Protein AF-A0A2T6IZ78-F1 (afdb_monomer_lite)

Radius of gyration: 32.8 Å; chains: 1; bounding box: 81×40×80 Å

Secondary structure (DSSP, 8-state):
------------HHHHHHHHHHHHHHHHHHHHHHHHHHHHHHHHHHHHHHHHHHHHHHHHHHT-----TTGGGT----S--HHHHHHHHHHHH-TT--S-EEHHHHHHHHHHS-----HHHHHHHHHHH--B-TTSEE-HHHHHHHHHHHHHHHHHHHHHHHHH------HHHHHHHSHHHHHTT-

InterPro domains:
  IPR002048 EF-hand domain [PS50222] (81-116)
  IPR011992 EF-hand domain pair [SSF47473] (69-145)
  IPR018247 EF-Hand 1, calcium-binding site [PS00018] (94-106)

pLDDT: mean 76.46, std 16.79, range [36.75, 96.25]

Sequence (186 aa):
FEISRMNVDGAPIAQLLHEQKIACILDEKSAEYEAQSNARREALTAAATEAARQKEREARQSGRAILTPRMLFEVPQEDLPLEQVLEKVFHAADEDKEGKLSHKDVADLLLASPLGLQRWDLLLLLAAAAHEDRQGYIRYQDFVQQAPGVIRTLRERRKVSASTNQCHVTDEAVQLCYRDELEDSW

Structure (mmCIF, N/CA/C/O backbone):
data_AF-A0A2T6IZ78-F1
#
_entry.id   AF-A0A2T6IZ78-F1
#
loop_
_atom_site.group_PDB
_atom_site.id
_atom_site.type_symbol
_atom_site.label_atom_id
_atom_site.label_alt_id
_atom_site.label_comp_id
_atom_site.label_asym_id
_atom_site.label_entity_id
_atom_site.label_seq_id
_atom_site.pdbx_PDB_ins_code
_atom_site.Cartn_x
_atom_site.Cartn_y
_atom_site.Cartn_z
_atom_site.occupancy
_atom_site.B_iso_or_equiv
_atom_site.auth_seq_id
_atom_site.auth_comp_id
_atom_site.auth_asym_id
_atom_site.auth_atom_id
_atom_site.pdbx_PDB_model_num
ATOM 1 N N . PHE A 1 1 ? 62.714 -18.234 -49.176 1.00 36.75 1 PHE A N 1
ATOM 2 C CA . PHE A 1 1 ? 61.464 -17.685 -48.623 1.00 36.75 1 PHE A CA 1
ATOM 3 C C . PHE A 1 1 ? 60.710 -17.009 -49.756 1.00 36.75 1 PHE A C 1
ATOM 5 O O . PHE A 1 1 ? 60.989 -15.861 -50.075 1.00 36.75 1 PHE A O 1
ATOM 12 N N . GLU A 1 2 ? 59.853 -17.764 -50.442 1.00 36.84 2 GLU A N 1
ATOM 13 C CA . GLU A 1 2 ? 58.984 -17.239 -51.498 1.00 36.84 2 GLU A CA 1
ATOM 14 C C . GLU A 1 2 ? 57.829 -16.478 -50.850 1.00 36.84 2 GLU A C 1
ATOM 16 O O . GLU A 1 2 ? 57.037 -17.040 -50.097 1.00 36.84 2 GLU A O 1
ATOM 21 N N . ILE A 1 3 ? 57.763 -15.174 -51.109 1.00 44.78 3 ILE A N 1
ATOM 22 C CA . ILE A 1 3 ? 56.625 -14.351 -50.715 1.00 44.78 3 ILE A CA 1
ATOM 23 C C . ILE A 1 3 ? 55.520 -14.640 -51.728 1.00 44.78 3 ILE A C 1
ATOM 25 O O . ILE A 1 3 ? 55.589 -14.198 -52.876 1.00 44.78 3 ILE A O 1
ATOM 29 N N . SER A 1 4 ? 54.527 -15.413 -51.293 1.00 44.25 4 SER A N 1
ATOM 30 C CA . SER A 1 4 ? 53.296 -15.683 -52.031 1.00 44.25 4 SER A CA 1
ATOM 31 C C . SER A 1 4 ? 52.586 -14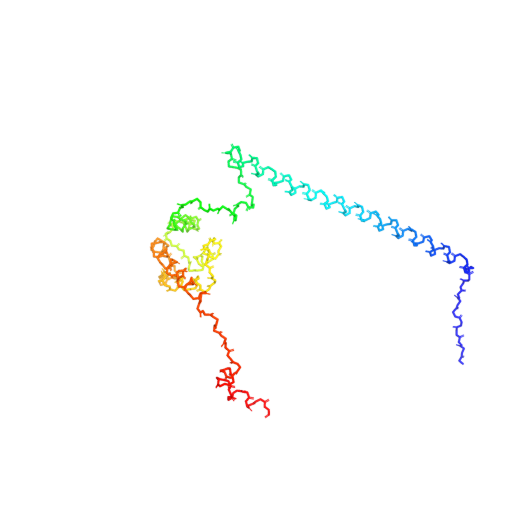.355 -52.306 1.00 44.25 4 SER A C 1
ATOM 33 O O . SER A 1 4 ? 51.972 -13.759 -51.420 1.00 44.25 4 SER A O 1
ATOM 35 N N . ARG A 1 5 ? 52.741 -13.836 -53.529 1.00 46.91 5 ARG A N 1
ATOM 36 C CA . ARG A 1 5 ? 51.962 -12.701 -54.023 1.00 46.91 5 ARG A CA 1
ATOM 37 C C . ARG A 1 5 ? 50.532 -13.192 -54.192 1.00 46.91 5 ARG A C 1
ATOM 39 O O . ARG A 1 5 ? 50.233 -13.904 -55.145 1.00 46.91 5 ARG A O 1
ATOM 46 N N . MET A 1 6 ? 49.679 -12.840 -53.233 1.00 43.41 6 MET A N 1
ATOM 47 C CA . MET A 1 6 ? 48.240 -13.044 -53.332 1.00 43.41 6 MET A CA 1
ATOM 48 C C . MET A 1 6 ? 47.748 -12.448 -54.653 1.00 43.41 6 MET A C 1
ATOM 50 O O . MET A 1 6 ? 47.979 -11.275 -54.946 1.00 43.41 6 MET A O 1
ATOM 54 N N . ASN A 1 7 ? 47.130 -13.307 -55.456 1.00 48.72 7 ASN A N 1
ATOM 55 C CA . ASN A 1 7 ? 46.488 -12.976 -56.712 1.00 48.72 7 ASN A CA 1
ATOM 56 C C . ASN A 1 7 ? 45.318 -12.026 -56.413 1.00 48.72 7 ASN A C 1
ATOM 58 O O . ASN A 1 7 ? 44.254 -12.464 -55.984 1.00 48.72 7 ASN A O 1
ATOM 62 N N . VAL A 1 8 ? 45.537 -10.718 -56.554 1.00 53.59 8 VAL A N 1
ATOM 63 C CA . VAL A 1 8 ? 44.444 -9.745 -56.610 1.00 53.59 8 VAL A CA 1
ATOM 64 C C . VAL A 1 8 ? 43.992 -9.744 -58.061 1.00 53.59 8 VAL A C 1
ATOM 66 O O . VAL A 1 8 ? 44.571 -9.041 -58.889 1.00 53.59 8 VAL A O 1
ATOM 69 N N . ASP A 1 9 ? 43.024 -10.604 -58.382 1.00 54.34 9 ASP A N 1
ATOM 70 C CA . ASP A 1 9 ? 42.365 -10.604 -59.686 1.00 54.34 9 ASP A CA 1
ATOM 71 C C . ASP A 1 9 ? 41.830 -9.189 -59.951 1.00 54.34 9 ASP A C 1
ATOM 73 O O . ASP A 1 9 ? 40.970 -8.664 -59.241 1.00 54.34 9 ASP A O 1
ATOM 77 N N . GLY A 1 10 ? 42.455 -8.522 -60.920 1.00 57.09 10 GLY A N 1
ATOM 78 C CA . GLY A 1 10 ? 42.308 -7.095 -61.156 1.00 57.09 10 GLY A CA 1
ATOM 79 C C . GLY A 1 10 ? 40.993 -6.757 -61.839 1.00 57.09 10 GLY A C 1
ATOM 80 O O . GLY A 1 10 ? 40.959 -6.576 -63.055 1.00 57.09 10 GLY A O 1
ATOM 81 N N . ALA A 1 11 ? 39.928 -6.571 -61.060 1.00 58.25 11 ALA A N 1
ATOM 82 C CA . ALA A 1 11 ? 38.897 -5.630 -61.471 1.00 58.25 11 ALA A CA 1
ATOM 83 C C . ALA A 1 11 ? 39.578 -4.248 -61.606 1.00 58.25 11 ALA A C 1
ATOM 85 O O . ALA A 1 11 ? 40.244 -3.810 -60.659 1.00 58.25 11 ALA A O 1
ATOM 86 N N . PRO A 1 12 ? 39.509 -3.559 -62.765 1.00 77.06 12 PRO A N 1
ATOM 87 C CA . PRO A 1 12 ? 40.086 -2.228 -62.916 1.00 77.06 12 PRO A CA 1
ATOM 88 C C . PRO A 1 12 ? 39.583 -1.340 -61.779 1.00 77.06 12 PRO A C 1
ATOM 90 O O . PRO A 1 12 ? 38.401 -1.364 -61.463 1.00 77.06 12 PRO A O 1
ATOM 93 N N . ILE A 1 13 ? 40.465 -0.546 -61.169 1.00 71.94 13 ILE A N 1
ATOM 94 C CA . ILE A 1 13 ? 40.162 0.303 -59.996 1.00 71.94 13 ILE A CA 1
ATOM 95 C C . ILE A 1 13 ? 38.858 1.108 -60.181 1.00 71.94 13 ILE A C 1
ATOM 97 O O . ILE A 1 13 ? 38.106 1.314 -59.233 1.00 71.94 13 ILE A O 1
ATOM 101 N N . ALA A 1 14 ? 38.547 1.496 -61.422 1.00 72.06 14 ALA A N 1
ATOM 102 C CA . ALA A 1 14 ? 37.293 2.140 -61.805 1.00 72.06 14 ALA A CA 1
ATOM 103 C C . ALA A 1 14 ? 36.026 1.293 -61.543 1.00 72.06 14 ALA A C 1
ATOM 105 O O . ALA A 1 14 ? 35.011 1.854 -61.144 1.00 72.06 14 ALA A O 1
ATOM 106 N N . GLN A 1 15 ? 36.068 -0.027 -61.743 1.00 77.12 15 GLN A N 1
ATOM 107 C CA . GLN A 1 15 ? 34.970 -0.950 -61.434 1.00 77.12 15 GLN A CA 1
ATOM 108 C C . GLN A 1 15 ? 34.769 -1.105 -59.925 1.00 77.12 15 GLN A C 1
ATOM 110 O O . GLN A 1 15 ? 33.643 -0.966 -59.466 1.00 77.12 15 GLN A O 1
ATOM 115 N N . LEU A 1 16 ? 35.842 -1.257 -59.140 1.00 77.62 16 LEU A N 1
ATOM 116 C CA . LEU A 1 16 ? 35.744 -1.312 -57.672 1.00 77.62 16 LEU A CA 1
ATOM 117 C C . LEU A 1 16 ? 35.186 -0.008 -57.081 1.00 77.62 16 LEU A C 1
ATOM 119 O O . LEU A 1 16 ? 34.327 -0.032 -56.202 1.00 77.62 16 LEU A O 1
ATOM 123 N N . LEU A 1 17 ? 35.628 1.144 -57.597 1.00 75.75 17 LEU A N 1
ATOM 124 C CA . LEU A 1 17 ? 35.068 2.452 -57.234 1.00 75.75 17 LEU A CA 1
ATOM 125 C C . LEU A 1 17 ? 33.589 2.570 -57.626 1.00 75.75 17 LEU A C 1
ATOM 127 O O . LEU A 1 17 ? 32.805 3.177 -56.899 1.00 75.75 17 LEU A O 1
ATOM 131 N N . HIS A 1 18 ? 33.199 2.007 -58.770 1.00 82.81 18 HIS A N 1
ATOM 132 C CA . HIS A 1 18 ? 31.813 2.008 -59.226 1.00 82.81 18 HIS A CA 1
ATOM 133 C C . HIS A 1 18 ? 30.920 1.129 -58.342 1.00 82.81 18 HIS A C 1
ATOM 135 O O . HIS A 1 18 ? 29.848 1.571 -57.936 1.00 82.81 18 HIS A O 1
ATOM 141 N N . GLU A 1 19 ? 31.383 -0.066 -57.982 1.00 84.19 19 GLU A N 1
ATOM 142 C CA . GLU A 1 19 ? 30.690 -0.983 -57.075 1.00 84.19 19 GLU A CA 1
ATOM 143 C C . GLU A 1 19 ? 30.542 -0.388 -55.673 1.00 84.19 19 GLU A C 1
ATOM 145 O O . GLU A 1 19 ? 29.437 -0.380 -55.133 1.00 84.19 19 GLU A O 1
ATOM 150 N N . GLN A 1 20 ? 31.603 0.207 -55.114 1.00 82.75 20 GLN A N 1
ATOM 151 C CA . GLN A 1 20 ? 31.518 0.914 -53.831 1.00 82.75 20 GLN A CA 1
ATOM 152 C C . GLN A 1 20 ? 30.547 2.095 -53.886 1.00 82.75 20 GLN A C 1
ATOM 154 O O . GLN A 1 20 ? 29.780 2.310 -52.950 1.00 82.75 20 GLN A O 1
ATOM 159 N N . LYS A 1 21 ? 30.534 2.847 -54.994 1.00 85.25 21 LYS A N 1
ATOM 160 C CA . LYS A 1 21 ? 29.591 3.954 -55.183 1.00 85.25 21 LYS A CA 1
ATOM 161 C C . LYS A 1 21 ? 28.143 3.463 -55.239 1.00 85.25 21 LYS A C 1
ATOM 163 O O . LYS A 1 21 ? 27.270 4.104 -54.664 1.00 85.25 21 LYS A O 1
ATOM 168 N N . ILE A 1 22 ? 27.882 2.338 -55.907 1.00 91.06 22 ILE A N 1
ATOM 169 C CA . ILE A 1 22 ? 26.548 1.725 -55.957 1.00 91.06 22 ILE A CA 1
ATOM 170 C C . ILE A 1 22 ? 26.131 1.233 -54.569 1.00 91.06 22 ILE A C 1
ATOM 172 O O . ILE A 1 22 ? 25.013 1.519 -54.149 1.00 91.06 22 ILE A O 1
ATOM 176 N N . ALA A 1 23 ? 27.024 0.547 -53.853 1.00 85.94 23 ALA A N 1
ATOM 177 C CA . ALA A 1 23 ? 26.763 0.075 -52.497 1.00 85.94 23 ALA A CA 1
ATOM 178 C C . ALA A 1 23 ? 26.419 1.236 -51.551 1.00 85.94 23 ALA A C 1
ATOM 180 O O . ALA A 1 23 ? 25.405 1.171 -50.867 1.00 85.94 23 ALA A O 1
ATOM 181 N N . CYS A 1 24 ? 27.181 2.334 -51.596 1.00 81.62 24 CYS A N 1
ATOM 182 C CA . CYS A 1 24 ? 26.917 3.522 -50.782 1.00 81.62 24 CYS A CA 1
ATOM 183 C C . CYS A 1 24 ? 25.530 4.126 -51.059 1.00 81.62 24 CYS A C 1
ATOM 185 O O . CYS A 1 24 ? 24.795 4.437 -50.130 1.00 81.62 24 CYS A O 1
ATOM 187 N N . ILE A 1 25 ? 25.133 4.232 -52.333 1.00 86.88 25 ILE A N 1
ATOM 188 C CA . ILE A 1 25 ? 23.812 4.761 -52.720 1.00 86.88 25 ILE A CA 1
ATOM 189 C C . ILE A 1 25 ? 22.676 3.841 -52.243 1.00 86.88 25 ILE A C 1
ATOM 191 O O . ILE A 1 25 ? 21.591 4.312 -51.903 1.00 86.88 25 ILE A O 1
ATOM 195 N N . LEU A 1 26 ? 22.887 2.523 -52.260 1.00 88.12 26 LEU A N 1
ATOM 196 C CA . LEU A 1 26 ? 21.893 1.556 -51.789 1.00 88.12 26 LEU A CA 1
ATOM 197 C C . LEU A 1 26 ? 21.755 1.587 -50.264 1.00 88.12 26 LEU A C 1
ATOM 199 O O . LEU A 1 26 ? 20.626 1.564 -49.775 1.00 88.12 26 LEU A O 1
ATOM 203 N N . ASP A 1 27 ? 22.868 1.709 -49.540 1.00 87.12 27 ASP A N 1
ATOM 204 C CA . ASP A 1 27 ? 22.880 1.881 -48.085 1.00 87.12 27 ASP A CA 1
ATOM 205 C C . ASP A 1 27 ? 22.158 3.169 -47.681 1.00 87.12 27 ASP A C 1
ATOM 207 O O . ASP A 1 27 ? 21.251 3.118 -46.852 1.00 87.12 27 ASP A O 1
ATOM 211 N N . GLU A 1 28 ? 22.463 4.297 -48.331 1.00 81.75 28 GLU A N 1
ATOM 212 C CA . GLU A 1 28 ? 21.770 5.575 -48.110 1.00 81.75 28 GLU A CA 1
ATOM 213 C C . GLU A 1 28 ? 20.257 5.437 -48.322 1.00 81.75 28 GLU A C 1
ATOM 215 O O . GLU A 1 28 ? 19.466 5.829 -47.464 1.00 81.75 28 GLU A O 1
ATOM 220 N N . LYS A 1 29 ? 19.835 4.793 -49.418 1.00 87.81 29 LYS A N 1
ATOM 221 C CA . LYS A 1 29 ? 18.409 4.552 -49.690 1.00 87.81 29 LYS A CA 1
ATOM 222 C C . LYS A 1 29 ? 17.749 3.619 -48.676 1.00 87.81 29 LYS A C 1
ATOM 224 O O . LYS A 1 29 ? 16.568 3.794 -48.376 1.00 87.81 29 LYS A O 1
ATOM 229 N N . SER A 1 30 ? 18.477 2.627 -48.166 1.00 85.00 30 SER A N 1
ATOM 230 C CA . SER A 1 30 ? 17.968 1.725 -47.129 1.00 85.00 30 SER A CA 1
ATOM 231 C C . SER A 1 30 ? 17.792 2.452 -45.793 1.00 85.00 30 SER A C 1
ATOM 233 O O . SER A 1 30 ? 16.726 2.356 -45.187 1.00 85.00 30 SER A O 1
ATOM 235 N N . ALA A 1 31 ? 18.761 3.286 -45.406 1.00 84.50 31 ALA A N 1
ATOM 236 C CA . ALA A 1 31 ? 18.704 4.108 -44.204 1.00 84.50 31 ALA A CA 1
ATOM 237 C C . ALA A 1 31 ? 17.567 5.141 -44.269 1.00 84.50 31 ALA A C 1
ATOM 239 O O . ALA A 1 31 ? 16.843 5.332 -43.291 1.00 84.50 31 ALA A O 1
ATOM 240 N N . GLU A 1 32 ? 17.353 5.774 -45.427 1.00 85.75 32 GLU A N 1
ATOM 241 C CA . GLU A 1 32 ? 16.223 6.684 -45.652 1.00 85.75 32 GLU A CA 1
ATOM 242 C C . GLU A 1 32 ? 14.872 5.970 -45.509 1.00 85.75 32 GLU A C 1
ATOM 244 O O . GLU A 1 32 ? 13.958 6.484 -44.855 1.00 85.75 32 GLU A O 1
ATOM 249 N N . TYR A 1 33 ? 14.742 4.769 -46.080 1.00 81.00 33 TYR A N 1
ATOM 250 C CA . TYR A 1 33 ? 13.528 3.962 -45.966 1.00 81.00 33 TYR A CA 1
ATOM 251 C C . TYR A 1 33 ? 13.252 3.545 -44.514 1.00 81.00 33 TYR A C 1
ATOM 253 O O . TYR A 1 33 ? 12.118 3.650 -44.035 1.00 81.00 33 TYR A O 1
ATOM 261 N N . GLU A 1 34 ? 14.283 3.122 -43.783 1.00 86.88 34 GLU A N 1
ATOM 262 C CA . GLU A 1 34 ? 14.183 2.773 -42.366 1.00 86.88 34 GLU A CA 1
ATOM 263 C C . GLU A 1 34 ? 13.820 3.983 -41.501 1.00 86.88 34 GLU A C 1
ATOM 265 O O . GLU A 1 34 ? 12.917 3.890 -40.667 1.00 86.88 34 GLU A O 1
ATOM 270 N N . ALA A 1 35 ? 14.444 5.140 -41.735 1.00 85.50 35 ALA A N 1
ATOM 271 C CA . ALA A 1 35 ? 14.123 6.382 -41.039 1.00 85.50 35 ALA A CA 1
ATOM 272 C C . ALA A 1 35 ? 12.668 6.805 -41.285 1.00 85.50 35 ALA A C 1
ATOM 274 O O . ALA A 1 35 ? 11.955 7.163 -40.346 1.00 85.50 35 ALA A O 1
ATOM 275 N N . GLN A 1 36 ? 12.189 6.703 -42.527 1.00 87.25 36 GLN A N 1
ATOM 276 C CA . GLN A 1 36 ? 10.807 7.030 -42.873 1.00 87.25 36 GLN A CA 1
ATOM 277 C C . GLN A 1 36 ? 9.804 6.047 -42.248 1.00 87.25 36 GLN A C 1
ATOM 279 O O . GLN A 1 36 ? 8.744 6.459 -41.766 1.00 87.25 36 GLN A O 1
ATOM 284 N N . SER A 1 37 ? 10.142 4.757 -42.206 1.00 81.31 37 SER A N 1
ATOM 285 C CA . SER A 1 37 ? 9.350 3.724 -41.529 1.00 81.31 37 SER A CA 1
ATOM 286 C C . SER A 1 37 ? 9.275 3.970 -40.018 1.00 81.31 37 SER A C 1
ATOM 288 O O . SER A 1 37 ? 8.185 3.960 -39.435 1.00 81.31 37 SER A O 1
ATOM 290 N N . ASN A 1 38 ? 10.411 4.281 -39.390 1.00 83.19 38 ASN A N 1
ATOM 291 C CA . ASN A 1 38 ? 10.498 4.588 -37.965 1.00 83.19 38 ASN A CA 1
ATOM 292 C C . ASN A 1 38 ? 9.716 5.856 -37.615 1.00 83.19 38 ASN A C 1
ATOM 294 O O . ASN A 1 38 ? 8.870 5.805 -36.724 1.00 83.19 38 ASN A O 1
ATOM 298 N N . ALA A 1 39 ? 9.881 6.939 -38.379 1.00 87.19 39 ALA A N 1
ATOM 299 C CA . ALA A 1 39 ? 9.125 8.176 -38.193 1.00 87.19 39 ALA A CA 1
ATOM 300 C C . ALA A 1 39 ? 7.609 7.953 -38.325 1.00 87.19 39 ALA A C 1
ATOM 302 O O . ALA A 1 39 ? 6.820 8.492 -37.549 1.00 87.19 39 ALA A O 1
ATOM 303 N N . ARG A 1 40 ? 7.172 7.106 -39.269 1.00 87.06 40 ARG A N 1
ATOM 304 C CA . ARG A 1 40 ? 5.755 6.744 -39.420 1.00 87.06 40 ARG A CA 1
ATOM 305 C C . ARG A 1 40 ? 5.241 5.943 -38.224 1.00 87.06 40 ARG A C 1
ATOM 307 O O . ARG A 1 40 ? 4.115 6.169 -37.780 1.00 87.06 40 ARG A O 1
ATOM 314 N N . ARG A 1 41 ? 6.045 5.018 -37.697 1.00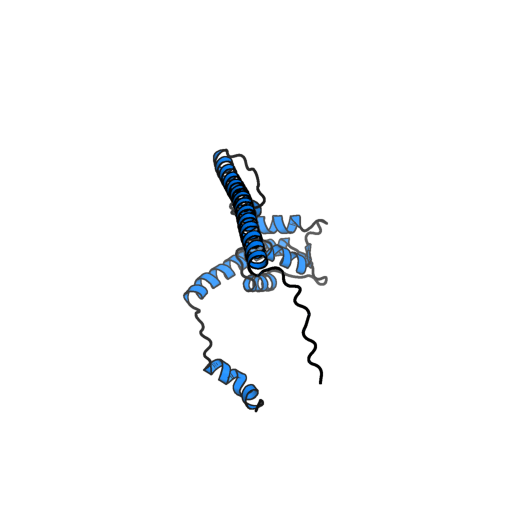 75.69 41 ARG A N 1
ATOM 315 C CA . ARG A 1 41 ? 5.701 4.220 -36.514 1.00 75.69 41 ARG A CA 1
ATOM 316 C C . ARG A 1 41 ? 5.619 5.097 -35.2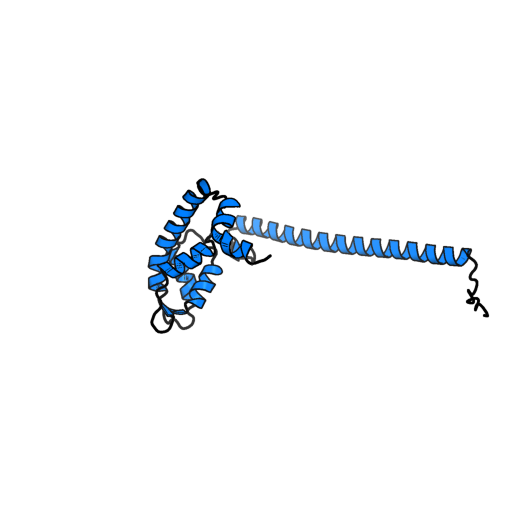64 1.00 75.69 41 ARG A C 1
ATOM 318 O O . ARG A 1 41 ? 4.660 4.976 -34.509 1.00 75.69 41 ARG A O 1
ATOM 325 N N . GLU A 1 42 ? 6.554 6.025 -35.100 1.00 82.88 42 GLU A N 1
ATOM 326 C CA . GLU A 1 42 ? 6.563 7.017 -34.023 1.00 82.88 42 GLU A CA 1
ATOM 327 C C . GLU A 1 42 ? 5.357 7.954 -34.105 1.00 82.88 42 GLU A C 1
ATOM 329 O O . GLU A 1 42 ? 4.648 8.117 -33.112 1.00 82.88 42 GLU A O 1
ATOM 334 N N . ALA A 1 43 ? 5.038 8.476 -35.291 1.00 83.56 43 ALA A N 1
ATOM 335 C CA . ALA A 1 43 ? 3.856 9.307 -35.505 1.00 83.56 43 ALA A CA 1
ATOM 336 C C . ALA A 1 43 ? 2.552 8.557 -35.183 1.00 83.56 43 ALA A C 1
ATOM 338 O O . ALA A 1 43 ? 1.659 9.121 -34.555 1.00 83.56 43 ALA A O 1
ATOM 339 N N . LEU A 1 44 ? 2.446 7.273 -35.546 1.00 77.81 44 LEU A N 1
ATOM 340 C CA . LEU A 1 44 ? 1.300 6.436 -35.175 1.00 77.81 44 LEU A CA 1
ATOM 341 C C . LEU A 1 44 ? 1.211 6.224 -33.661 1.00 77.81 44 LEU A C 1
ATOM 343 O O . LEU A 1 44 ? 0.116 6.293 -33.104 1.00 77.81 44 LEU A O 1
ATOM 347 N N . THR A 1 45 ? 2.338 6.003 -32.978 1.00 76.31 45 THR A N 1
ATOM 348 C CA . THR A 1 45 ? 2.340 5.887 -31.513 1.00 76.31 45 THR A CA 1
ATOM 349 C C . THR A 1 45 ? 1.987 7.211 -30.837 1.00 76.31 45 THR A C 1
ATOM 351 O O . THR A 1 45 ? 1.162 7.216 -29.927 1.00 76.31 45 THR A O 1
ATOM 354 N N . ALA A 1 46 ? 2.513 8.340 -31.319 1.00 79.38 46 ALA A N 1
ATOM 355 C CA . ALA A 1 46 ? 2.173 9.670 -30.826 1.00 79.38 46 ALA A CA 1
ATOM 356 C C . ALA A 1 46 ? 0.676 9.953 -31.016 1.00 79.38 46 ALA A C 1
ATOM 358 O O . ALA A 1 46 ? -0.015 10.235 -30.037 1.00 79.38 46 ALA A O 1
ATOM 359 N N . ALA A 1 47 ? 0.140 9.735 -32.220 1.00 81.88 47 ALA A N 1
ATOM 360 C CA . ALA A 1 47 ? -1.281 9.899 -32.515 1.00 81.88 47 ALA A CA 1
ATOM 361 C C . ALA A 1 47 ? -2.168 8.980 -31.659 1.00 81.88 47 ALA A C 1
ATOM 363 O O . ALA A 1 47 ? -3.212 9.409 -31.174 1.00 81.88 47 ALA A O 1
ATOM 364 N N . ALA A 1 48 ? -1.751 7.734 -31.407 1.00 71.31 48 ALA A N 1
ATOM 365 C CA . ALA A 1 48 ? -2.471 6.826 -30.516 1.00 71.31 48 ALA A CA 1
ATOM 366 C C . ALA A 1 48 ? -2.477 7.332 -29.062 1.00 71.31 48 ALA A C 1
ATOM 368 O O . ALA A 1 48 ? -3.512 7.279 -28.395 1.00 71.31 48 ALA A O 1
ATOM 369 N N . THR A 1 49 ? -1.350 7.865 -28.574 1.00 71.31 49 THR A N 1
ATOM 370 C CA . THR A 1 49 ? -1.269 8.443 -27.222 1.00 71.31 49 THR A CA 1
ATOM 371 C C . THR A 1 49 ? -2.078 9.733 -27.091 1.00 71.31 49 THR A C 1
ATOM 373 O O . THR A 1 49 ? -2.716 9.958 -26.064 1.00 71.31 49 THR A O 1
ATOM 376 N N . GLU A 1 50 ? -2.110 10.565 -28.129 1.00 72.75 50 GLU A N 1
ATOM 377 C CA . GLU A 1 50 ? -2.913 11.785 -28.170 1.00 72.75 50 GLU A CA 1
ATOM 378 C C . GLU A 1 50 ? -4.405 11.474 -28.268 1.00 72.75 50 GLU A C 1
ATOM 380 O O . GLU A 1 50 ? -5.187 12.036 -27.508 1.00 72.75 50 GLU A O 1
ATOM 385 N N . ALA A 1 51 ? -4.804 10.507 -29.097 1.00 75.06 51 ALA A N 1
ATOM 386 C CA . ALA A 1 51 ? -6.183 10.033 -29.167 1.00 75.06 51 ALA A CA 1
ATOM 387 C C . ALA A 1 51 ? -6.655 9.430 -27.832 1.00 75.06 51 ALA A C 1
ATOM 389 O O . ALA A 1 51 ? -7.806 9.624 -27.442 1.00 75.06 51 ALA A O 1
ATOM 390 N N . ALA A 1 52 ? -5.774 8.740 -27.099 1.00 68.12 52 ALA A N 1
ATOM 391 C CA . ALA A 1 52 ? -6.070 8.269 -25.747 1.00 68.12 52 ALA A CA 1
ATOM 392 C C . ALA A 1 52 ? -6.285 9.441 -24.770 1.00 68.12 52 ALA A C 1
ATOM 394 O O . ALA A 1 52 ? -7.285 9.454 -24.055 1.00 68.12 52 ALA A O 1
ATOM 395 N N . ARG A 1 53 ? -5.414 10.462 -24.796 1.00 69.69 53 ARG A N 1
ATOM 396 C CA . ARG A 1 53 ? -5.569 11.693 -23.991 1.00 69.69 53 ARG A CA 1
ATOM 397 C C . ARG A 1 53 ? -6.844 12.465 -24.343 1.00 69.69 53 ARG A C 1
ATOM 399 O O . ARG A 1 53 ? -7.487 13.026 -23.459 1.00 69.69 53 ARG A O 1
ATOM 406 N N . GLN A 1 54 ? -7.208 12.508 -25.622 1.00 75.94 54 GLN A N 1
ATOM 407 C CA . GLN A 1 54 ? -8.419 13.167 -26.108 1.00 75.94 54 GLN A CA 1
ATOM 408 C C . GLN A 1 54 ? -9.668 12.450 -25.584 1.00 75.94 54 GLN A C 1
ATOM 410 O O . GLN A 1 54 ? -10.500 13.077 -24.933 1.00 75.94 54 GLN A O 1
ATOM 415 N N . LYS A 1 55 ? -9.746 11.123 -25.759 1.00 69.56 55 LYS A N 1
ATOM 416 C CA . LYS A 1 55 ? -10.840 10.300 -25.221 1.00 69.56 55 LYS A CA 1
ATOM 417 C C . LYS A 1 55 ? -10.951 10.401 -23.701 1.00 69.56 55 LYS A C 1
ATOM 419 O O . LYS A 1 55 ? -12.055 10.395 -23.172 1.00 69.56 55 LYS A O 1
ATOM 424 N N . GLU A 1 56 ? -9.830 10.531 -22.993 1.00 56.78 56 GLU A N 1
ATOM 425 C CA . GLU A 1 56 ? -9.813 10.755 -21.543 1.00 56.78 56 GLU A CA 1
ATOM 426 C C . GLU A 1 56 ? -10.424 12.117 -21.163 1.00 56.78 56 GLU A C 1
ATOM 428 O O . GLU A 1 56 ? -11.226 12.203 -20.231 1.00 56.78 56 GLU A O 1
ATOM 433 N N . ARG A 1 57 ? -10.095 13.190 -21.896 1.00 65.38 57 ARG A N 1
ATOM 434 C CA . ARG A 1 57 ? -10.699 14.522 -21.700 1.00 65.38 57 ARG A CA 1
ATOM 435 C C . ARG A 1 57 ? -12.196 14.522 -22.013 1.00 65.38 57 ARG A C 1
ATOM 437 O O . ARG A 1 57 ? -12.968 15.113 -21.263 1.00 65.38 57 ARG A O 1
ATOM 444 N N . GLU A 1 58 ? -12.602 13.832 -23.072 1.00 68.44 58 GLU A N 1
ATOM 445 C CA . GLU A 1 58 ? -14.006 13.680 -23.465 1.00 68.44 58 GLU A CA 1
ATOM 446 C C . GLU A 1 58 ? -14.796 12.844 -22.443 1.00 68.44 58 GLU A C 1
ATOM 448 O O . GLU A 1 58 ? -15.903 13.222 -22.065 1.00 68.44 58 GLU A O 1
ATOM 453 N N . ALA A 1 59 ? -14.213 11.765 -21.906 1.00 59.09 59 ALA A N 1
ATOM 454 C CA . ALA A 1 59 ? -14.819 10.971 -20.836 1.00 59.09 59 ALA A CA 1
ATOM 455 C C . ALA A 1 59 ? -15.007 11.787 -19.543 1.00 59.09 59 ALA A C 1
ATOM 457 O O . ALA A 1 59 ? -16.068 11.702 -18.920 1.00 59.09 59 ALA A O 1
ATOM 458 N N . ARG A 1 60 ? -14.030 12.640 -19.181 1.00 56.69 60 ARG A N 1
ATOM 459 C CA . ARG A 1 60 ? -14.156 13.594 -18.059 1.00 56.69 60 ARG A CA 1
ATOM 460 C C . ARG A 1 60 ? -15.307 14.584 -18.265 1.00 56.69 60 ARG A C 1
ATOM 462 O O . ARG A 1 60 ? -16.020 14.879 -17.314 1.00 56.69 60 ARG A O 1
ATOM 469 N N . GLN A 1 61 ? -15.504 15.083 -19.487 1.00 62.59 61 GLN A N 1
ATOM 470 C CA . GLN A 1 61 ? -16.586 16.028 -19.805 1.00 62.59 61 GLN A CA 1
ATOM 471 C C . GLN A 1 61 ? -17.964 15.355 -19.912 1.00 62.59 61 GLN A C 1
ATOM 473 O O . GLN A 1 61 ? -18.975 15.982 -19.611 1.00 62.59 61 GLN A O 1
ATOM 478 N N . SER A 1 62 ? -18.019 14.080 -20.310 1.00 56.34 62 SER A N 1
ATOM 479 C CA . SER A 1 62 ? -19.269 13.336 -20.516 1.00 56.34 62 SER A CA 1
ATOM 480 C C . SER A 1 62 ? -19.853 12.710 -19.238 1.00 56.34 62 SER A C 1
ATOM 482 O O . SER A 1 62 ? -20.949 12.150 -19.304 1.00 56.34 62 SER A O 1
ATOM 484 N N . GLY A 1 63 ? -19.148 12.729 -18.100 1.00 55.28 63 GLY A N 1
ATOM 485 C CA . GLY A 1 63 ? -19.632 12.145 -16.837 1.00 55.28 63 GLY A CA 1
ATOM 486 C C . GLY A 1 63 ? -19.842 10.622 -16.867 1.00 55.28 63 GLY A C 1
ATOM 487 O O . GLY A 1 63 ? -20.460 10.061 -15.965 1.00 55.28 63 GLY A O 1
ATOM 488 N N . ARG A 1 64 ? -19.345 9.931 -17.901 1.00 52.88 64 ARG A N 1
ATOM 489 C CA . ARG A 1 64 ? -19.423 8.472 -18.043 1.0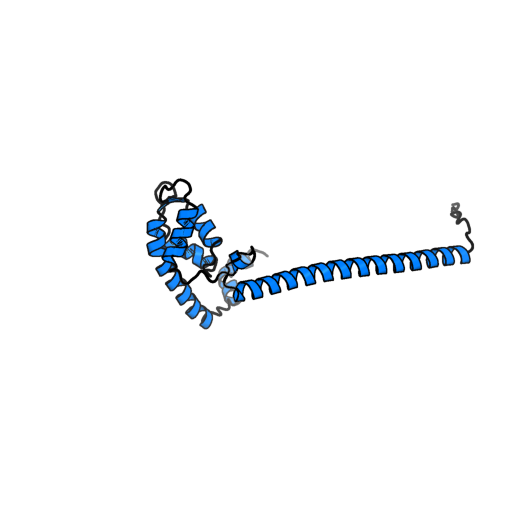0 52.88 64 ARG A CA 1
ATOM 490 C C . ARG A 1 64 ? -18.065 7.887 -17.671 1.00 52.88 64 ARG A C 1
ATOM 492 O O . ARG A 1 64 ? -17.101 8.035 -18.417 1.00 52.88 64 ARG A O 1
ATOM 499 N N . ALA A 1 65 ? -17.995 7.251 -16.505 1.00 46.41 65 ALA A N 1
ATOM 500 C CA . ALA A 1 65 ? -16.788 6.628 -15.974 1.00 46.41 65 ALA A CA 1
ATOM 501 C C . ALA A 1 65 ? -16.337 5.449 -16.858 1.00 46.41 65 ALA A C 1
ATOM 503 O O . ALA A 1 65 ? -16.757 4.311 -16.664 1.00 46.41 65 ALA A O 1
ATOM 504 N N . ILE A 1 66 ? -15.495 5.718 -17.857 1.00 48.34 66 ILE A N 1
ATOM 505 C CA . ILE A 1 66 ? -14.775 4.679 -18.598 1.00 48.34 66 ILE A CA 1
ATOM 506 C C . ILE A 1 66 ? -13.411 4.526 -17.923 1.00 48.34 66 ILE A C 1
ATOM 508 O O . ILE A 1 66 ? -12.524 5.360 -18.096 1.00 48.34 66 ILE A O 1
ATOM 512 N N . LEU A 1 67 ? -13.263 3.475 -17.116 1.00 46.22 67 LEU A N 1
ATOM 513 C CA . LEU A 1 67 ? -12.017 3.154 -16.421 1.00 46.22 67 LEU A CA 1
ATOM 514 C C . LEU A 1 67 ? -10.969 2.687 -17.440 1.00 46.22 67 LEU A C 1
ATOM 516 O O . LEU A 1 67 ? -11.121 1.636 -18.061 1.00 46.22 67 LEU A O 1
ATOM 520 N N . THR A 1 68 ? -9.901 3.465 -17.624 1.00 46.78 68 THR A N 1
ATOM 521 C CA . THR A 1 68 ? -8.728 3.044 -18.407 1.00 46.78 68 THR A CA 1
ATOM 522 C C . THR A 1 68 ? -7.631 2.491 -17.484 1.00 46.78 68 THR A C 1
ATOM 524 O O . THR A 1 68 ? -7.529 2.933 -16.338 1.00 46.78 68 THR A O 1
ATOM 527 N N . PRO A 1 69 ? -6.755 1.576 -17.952 1.00 44.81 69 PRO A N 1
ATOM 528 C CA . PRO A 1 69 ? -5.698 0.971 -17.124 1.00 44.81 69 PRO A CA 1
ATOM 529 C C . PRO A 1 69 ? -4.720 1.970 -16.488 1.00 44.81 69 PRO A C 1
ATOM 531 O O . PRO A 1 69 ? -4.122 1.682 -15.459 1.00 44.81 69 PRO A O 1
ATOM 534 N N . ARG A 1 70 ? -4.570 3.165 -17.073 1.00 40.62 70 ARG A N 1
ATOM 535 C CA . ARG A 1 70 ? -3.741 4.245 -16.521 1.00 40.62 70 ARG A CA 1
ATOM 536 C C . ARG A 1 70 ? -4.421 4.974 -15.357 1.00 40.62 70 ARG A C 1
ATOM 538 O O . ARG A 1 70 ? -3.738 5.427 -14.447 1.00 40.62 70 ARG A O 1
ATOM 545 N N . MET A 1 71 ? -5.755 5.039 -15.351 1.00 39.44 71 MET A N 1
ATOM 546 C CA . MET A 1 71 ? -6.518 5.634 -14.253 1.00 39.44 71 MET A CA 1
ATOM 547 C C . MET A 1 71 ? -6.521 4.758 -13.002 1.00 39.44 71 MET A C 1
ATOM 549 O O . MET A 1 71 ? -6.685 5.305 -11.928 1.00 39.44 71 MET A O 1
ATOM 553 N N . LEU A 1 72 ? -6.250 3.450 -13.092 1.00 48.66 72 LEU A N 1
ATOM 554 C CA . LEU A 1 72 ? -6.124 2.567 -11.918 1.00 48.66 72 LEU A CA 1
ATOM 555 C C . LEU A 1 72 ? -5.042 3.017 -10.914 1.00 48.66 72 LEU A C 1
ATOM 557 O O . LEU A 1 72 ? -5.143 2.678 -9.740 1.00 48.66 72 LEU A O 1
ATOM 561 N N . PHE A 1 73 ? -4.056 3.809 -11.352 1.00 44.47 73 PHE A N 1
ATOM 562 C CA . PHE A 1 73 ? -2.949 4.297 -10.515 1.00 44.47 73 PHE A CA 1
ATOM 563 C C . PHE A 1 73 ? -3.022 5.795 -10.174 1.00 44.47 73 PHE A C 1
ATOM 565 O O . PHE A 1 73 ? -2.291 6.257 -9.304 1.00 44.47 73 PHE A O 1
ATOM 572 N N . GLU A 1 74 ? -3.910 6.548 -10.828 1.00 39.53 74 GLU A N 1
ATOM 573 C CA . GLU A 1 74 ? -4.120 7.987 -10.606 1.00 39.53 74 GLU A CA 1
ATOM 574 C C . GLU A 1 74 ? -5.579 8.315 -10.260 1.00 39.53 74 GLU A C 1
ATOM 576 O O . GLU A 1 74 ? -5.978 9.473 -10.352 1.00 39.53 74 GLU A O 1
ATOM 581 N N . VAL A 1 75 ? -6.402 7.336 -9.858 1.00 38.09 75 VAL A N 1
ATOM 582 C CA . VAL A 1 75 ? -7.631 7.663 -9.127 1.00 38.09 75 VAL A CA 1
ATOM 583 C C . VAL A 1 75 ? -7.156 8.343 -7.839 1.00 38.09 75 VAL A C 1
ATOM 585 O O . VAL A 1 75 ? -6.518 7.671 -7.022 1.00 38.09 75 VAL A O 1
ATOM 588 N N . PRO A 1 76 ? -7.428 9.647 -7.611 1.00 42.28 76 PRO A N 1
ATOM 589 C CA . PRO A 1 76 ? -7.497 10.118 -6.238 1.00 42.28 76 PRO A CA 1
ATOM 590 C C . PRO A 1 76 ? -8.583 9.235 -5.655 1.00 42.28 76 PRO A C 1
ATOM 592 O O . PRO A 1 76 ? -9.716 9.350 -6.123 1.00 42.28 76 PRO A O 1
ATOM 595 N N . GLN A 1 77 ? -8.230 8.264 -4.801 1.00 44.41 77 GLN A N 1
ATOM 596 C CA . GLN A 1 77 ? -9.235 7.439 -4.139 1.00 44.41 77 GLN A CA 1
ATOM 597 C C . GLN A 1 77 ? -10.298 8.420 -3.668 1.00 44.41 77 GLN A C 1
ATOM 599 O O . GLN A 1 77 ? -9.964 9.308 -2.883 1.00 44.41 77 GLN A O 1
ATOM 604 N N . GLU A 1 78 ? -11.496 8.354 -4.273 1.00 44.56 78 GLU A N 1
ATOM 605 C CA . GLU A 1 78 ? -12.648 9.173 -3.883 1.00 44.56 78 GLU A CA 1
ATOM 606 C C . GLU A 1 78 ? -12.627 9.240 -2.366 1.00 44.56 78 GLU A C 1
ATOM 608 O O . GLU A 1 78 ? -12.416 8.159 -1.826 1.00 44.56 78 GLU A O 1
ATOM 613 N N . ASP A 1 79 ? -12.756 10.430 -1.749 1.00 59.19 79 ASP A N 1
ATOM 614 C CA . ASP A 1 79 ? -12.521 10.797 -0.329 1.00 59.19 79 ASP A CA 1
ATOM 615 C C . ASP A 1 79 ? -13.056 9.791 0.718 1.00 59.19 79 ASP A C 1
ATOM 617 O O . ASP A 1 79 ? -13.877 10.085 1.586 1.00 59.19 79 ASP A O 1
ATOM 621 N N . LEU A 1 80 ? -12.597 8.557 0.626 1.00 64.81 80 LEU A N 1
ATOM 622 C CA . LEU A 1 80 ? -12.970 7.420 1.415 1.00 64.81 80 LEU A CA 1
ATOM 623 C C . LEU A 1 80 ? -12.006 7.480 2.584 1.00 64.81 80 LEU A C 1
ATOM 625 O O . LEU A 1 80 ? -10.789 7.605 2.380 1.00 64.81 80 LEU A O 1
ATOM 629 N N . PRO A 1 81 ? -12.529 7.409 3.814 1.00 82.62 81 PRO A N 1
ATOM 630 C CA . PRO A 1 81 ? -11.674 7.302 4.971 1.00 82.62 81 PRO A CA 1
ATOM 631 C C . PRO A 1 81 ? -10.681 6.159 4.748 1.00 82.62 81 PRO A C 1
ATOM 633 O O . PRO A 1 81 ? -11.028 5.113 4.193 1.00 82.62 81 PRO A O 1
ATOM 636 N N . LEU A 1 82 ? -9.437 6.374 5.165 1.00 85.19 82 LEU A N 1
ATOM 637 C CA . LEU A 1 82 ? -8.344 5.414 5.017 1.00 85.19 82 LEU A CA 1
ATOM 638 C C . LEU A 1 82 ? -8.720 4.035 5.586 1.00 85.19 82 LEU A C 1
ATOM 640 O O . LEU A 1 82 ? -8.334 3.008 5.041 1.00 85.19 82 LEU A O 1
ATOM 644 N N . GLU A 1 83 ? -9.535 4.034 6.635 1.00 89.62 83 GLU A N 1
ATOM 645 C CA . GLU A 1 83 ? -10.202 2.884 7.232 1.00 89.62 83 GLU A CA 1
ATOM 646 C C . GLU A 1 83 ? -10.950 2.051 6.171 1.00 89.62 83 GLU A C 1
ATOM 648 O O . GLU A 1 83 ? -10.696 0.861 6.017 1.00 89.62 83 GLU A O 1
ATOM 653 N N . GLN A 1 84 ? -11.826 2.686 5.385 1.00 88.38 84 GLN A N 1
ATOM 654 C CA . GLN A 1 84 ? -12.653 2.017 4.374 1.00 88.38 84 GLN A CA 1
ATOM 655 C C . GLN A 1 84 ? -11.831 1.537 3.180 1.00 88.38 84 GLN A C 1
ATOM 657 O O . GLN A 1 84 ? -12.165 0.529 2.559 1.00 88.38 84 GLN A O 1
ATOM 662 N N . VAL A 1 85 ? -10.761 2.257 2.839 1.00 87.81 85 VAL A N 1
ATOM 663 C CA . VAL A 1 85 ? -9.816 1.817 1.809 1.00 87.81 85 VAL A CA 1
ATOM 664 C C . VAL A 1 85 ? -9.140 0.522 2.242 1.00 87.81 85 VAL A C 1
ATOM 666 O O . VAL A 1 85 ? -9.176 -0.460 1.504 1.00 87.81 85 VAL A O 1
ATOM 669 N N . LEU A 1 86 ? -8.547 0.517 3.438 1.00 91.12 86 LEU A N 1
ATOM 670 C CA . LEU A 1 86 ? -7.848 -0.646 3.973 1.00 91.12 86 LEU A CA 1
ATOM 671 C C . LEU A 1 86 ? -8.804 -1.831 4.136 1.00 91.12 86 LEU A C 1
ATOM 673 O O . LEU A 1 86 ? -8.474 -2.938 3.724 1.00 91.12 86 LEU A O 1
ATOM 677 N N . GLU A 1 87 ? -10.011 -1.593 4.651 1.00 92.31 87 GLU A N 1
ATOM 678 C CA . GLU A 1 87 ? -11.041 -2.623 4.791 1.00 92.31 87 GLU A CA 1
ATOM 679 C C . GLU A 1 87 ? -11.386 -3.276 3.451 1.00 92.31 87 GLU A C 1
ATOM 681 O O . GLU A 1 87 ? -11.372 -4.500 3.347 1.00 92.31 87 GLU A O 1
ATOM 686 N N . LYS A 1 88 ? -11.634 -2.479 2.403 1.00 90.31 88 LYS A N 1
ATOM 687 C CA . LYS A 1 88 ? -11.944 -2.997 1.063 1.00 90.31 88 LYS A CA 1
ATOM 688 C C . LYS A 1 88 ? -10.784 -3.788 0.466 1.00 90.31 88 LYS A C 1
ATOM 690 O O . LYS A 1 88 ? -11.024 -4.823 -0.146 1.00 90.31 88 LYS A O 1
ATOM 695 N N . VAL A 1 89 ? -9.548 -3.312 0.633 1.00 92.19 89 VAL A N 1
ATOM 696 C CA . VAL A 1 89 ? -8.349 -3.987 0.113 1.00 92.19 89 VAL A CA 1
ATOM 697 C C . VAL A 1 89 ? -8.152 -5.339 0.796 1.00 92.19 89 VAL A C 1
ATOM 699 O O . VAL A 1 89 ? -7.990 -6.345 0.110 1.00 92.19 89 VAL A O 1
ATOM 702 N N . PHE A 1 90 ? -8.218 -5.388 2.127 1.00 94.88 90 PHE A N 1
ATOM 703 C CA . PHE A 1 90 ? -8.025 -6.638 2.862 1.00 94.88 90 PHE A CA 1
ATOM 704 C C . PHE A 1 90 ? -9.189 -7.607 2.677 1.00 94.88 90 PHE A C 1
ATOM 706 O O . PHE A 1 90 ? -8.958 -8.789 2.454 1.00 94.88 90 PHE A O 1
ATOM 713 N N . HIS A 1 91 ? -10.429 -7.115 2.669 1.00 93.75 91 HIS A N 1
ATOM 714 C CA . HIS A 1 91 ? -11.593 -7.950 2.376 1.00 93.75 91 HIS A CA 1
ATOM 715 C C . HIS A 1 91 ? -11.538 -8.526 0.952 1.00 93.75 91 HIS A C 1
ATOM 717 O O . HIS A 1 91 ? -12.026 -9.626 0.717 1.00 93.75 91 HIS A O 1
ATOM 723 N N . ALA A 1 92 ? -10.988 -7.801 -0.025 1.00 92.44 92 ALA A N 1
ATOM 724 C CA . ALA A 1 92 ? -10.829 -8.328 -1.380 1.00 92.44 92 ALA A CA 1
ATOM 725 C C . ALA A 1 92 ? -9.744 -9.414 -1.470 1.00 92.44 92 ALA A C 1
ATOM 727 O O . ALA A 1 92 ? -9.839 -10.276 -2.338 1.00 92.44 92 ALA A O 1
ATOM 728 N N . ALA A 1 93 ? -8.733 -9.366 -0.599 1.00 93.12 93 ALA A N 1
ATOM 729 C CA . ALA A 1 93 ? -7.665 -10.360 -0.538 1.00 93.12 93 ALA A CA 1
ATOM 730 C C . ALA A 1 93 ? -8.032 -11.608 0.285 1.00 93.12 93 ALA A C 1
ATOM 732 O O . ALA A 1 93 ? -7.455 -12.669 0.075 1.00 93.12 93 ALA A O 1
ATOM 733 N N . ASP A 1 94 ? -8.982 -11.490 1.214 1.00 95.00 94 ASP A N 1
ATOM 734 C CA . ASP A 1 94 ? -9.501 -12.601 2.015 1.00 95.00 94 ASP A CA 1
ATOM 735 C C . ASP A 1 94 ? -10.552 -13.406 1.228 1.00 95.00 94 ASP A C 1
ATOM 737 O O . ASP A 1 94 ? -11.761 -13.282 1.443 1.00 95.00 94 ASP A O 1
ATOM 741 N N . GLU A 1 95 ? -10.086 -14.208 0.266 1.00 92.25 95 GLU A N 1
ATOM 742 C CA . GLU A 1 95 ? -10.941 -15.037 -0.601 1.00 92.25 95 GLU A CA 1
ATOM 743 C C . GLU A 1 95 ? -11.799 -16.029 0.202 1.00 92.25 95 GLU A C 1
ATOM 745 O O . GLU A 1 95 ? -12.985 -16.218 -0.093 1.00 92.25 95 GLU A O 1
ATOM 750 N N . ASP A 1 96 ? -11.212 -16.600 1.255 1.00 91.75 96 ASP A N 1
ATOM 751 C CA . ASP A 1 96 ? -11.831 -17.604 2.123 1.00 91.75 96 ASP A CA 1
ATOM 752 C C . ASP A 1 96 ? -12.745 -16.992 3.202 1.00 91.75 96 ASP A C 1
ATOM 754 O O . ASP A 1 96 ? -13.509 -17.710 3.856 1.00 91.75 96 ASP A O 1
ATOM 758 N N . LYS A 1 97 ? -12.740 -15.658 3.349 1.00 92.06 97 LYS A N 1
ATOM 759 C CA . LYS A 1 97 ? -13.532 -14.892 4.329 1.00 92.06 97 LYS A CA 1
ATOM 760 C C . LYS A 1 97 ? -13.260 -15.311 5.772 1.00 92.06 97 LYS A C 1
ATOM 762 O O . LYS A 1 97 ? -14.178 -15.371 6.598 1.00 92.06 97 LYS A O 1
ATOM 767 N N . GLU A 1 98 ? -12.004 -15.604 6.084 1.00 93.12 98 GLU A N 1
ATOM 768 C CA . GLU A 1 98 ? -11.586 -16.008 7.425 1.00 93.12 98 GLU A CA 1
ATOM 769 C C . GLU A 1 98 ? -11.447 -14.818 8.390 1.00 93.12 98 GLU A C 1
ATOM 771 O O . GLU A 1 98 ? -11.324 -15.006 9.604 1.00 93.12 98 GLU A O 1
ATOM 776 N N . GLY A 1 99 ? -11.460 -13.583 7.879 1.00 94.62 99 GLY A N 1
ATOM 777 C CA . GLY A 1 99 ? -11.253 -12.362 8.656 1.00 94.62 99 GLY A CA 1
ATOM 778 C C . GLY A 1 99 ? -9.791 -12.141 9.061 1.00 94.62 99 GLY A C 1
ATOM 779 O O . GLY A 1 99 ? -9.503 -11.308 9.930 1.00 94.62 99 GLY A O 1
ATOM 780 N N . LYS A 1 100 ? -8.861 -12.894 8.464 1.00 95.88 100 LYS A N 1
ATOM 781 C CA . LYS A 1 100 ? -7.430 -12.863 8.769 1.00 95.88 100 LYS A CA 1
ATOM 782 C C . LYS A 1 100 ? -6.592 -13.058 7.508 1.00 95.88 100 LYS A C 1
ATOM 784 O O . LYS A 1 100 ? -6.995 -13.758 6.593 1.00 95.88 100 LYS A O 1
ATOM 789 N N . LEU A 1 101 ? -5.416 -12.447 7.484 1.00 96.25 101 LEU A N 1
ATOM 790 C CA . LEU A 1 101 ? -4.451 -12.545 6.387 1.00 96.25 101 LEU A CA 1
ATOM 791 C C . LEU A 1 101 ? -3.071 -12.858 6.957 1.00 96.25 101 LEU A C 1
ATOM 793 O O . LEU A 1 101 ? -2.790 -12.513 8.106 1.00 96.25 101 LEU A O 1
ATOM 797 N N . SER A 1 102 ? -2.200 -13.508 6.184 1.00 95.56 102 SER A N 1
ATOM 798 C CA . SER A 1 102 ? -0.824 -13.714 6.641 1.00 95.56 102 SER A CA 1
ATOM 799 C C . SER A 1 102 ? -0.097 -12.369 6.745 1.00 95.56 102 SER A C 1
ATOM 801 O O . SER A 1 102 ? -0.411 -11.423 6.014 1.00 95.56 102 SER A O 1
ATOM 803 N N . HIS A 1 103 ? 0.908 -12.264 7.618 1.00 94.31 103 HIS A N 1
ATOM 804 C CA . HIS A 1 103 ? 1.711 -11.037 7.706 1.00 94.31 103 HIS A CA 1
ATOM 805 C C . HIS A 1 103 ? 2.314 -10.634 6.350 1.00 94.31 103 HIS A C 1
ATOM 807 O O . HIS A 1 103 ? 2.391 -9.449 6.018 1.00 94.31 103 HIS A O 1
ATOM 813 N N . LYS A 1 104 ? 2.713 -11.623 5.540 1.00 93.50 104 LYS A N 1
ATOM 814 C CA . LYS A 1 104 ? 3.222 -11.393 4.187 1.00 93.50 104 LYS A CA 1
ATOM 815 C C . LYS A 1 104 ? 2.167 -10.738 3.293 1.00 93.50 104 LYS A C 1
ATOM 817 O O . LYS A 1 104 ? 2.481 -9.736 2.659 1.00 93.50 104 LYS A O 1
ATOM 822 N N . ASP A 1 105 ? 0.941 -11.252 3.282 1.00 94.38 105 ASP A N 1
ATOM 823 C CA . ASP A 1 105 ? -0.125 -10.715 2.427 1.00 94.38 105 ASP A CA 1
ATOM 824 C C . ASP A 1 105 ? -0.499 -9.293 2.843 1.00 94.38 105 ASP A C 1
ATOM 826 O O . ASP A 1 105 ? -0.631 -8.411 1.997 1.00 94.38 105 ASP A O 1
ATOM 830 N N . VAL A 1 106 ? -0.583 -9.026 4.151 1.00 94.56 106 VAL A N 1
ATOM 831 C CA . VAL A 1 106 ? -0.816 -7.666 4.662 1.00 94.56 106 VAL A CA 1
ATOM 832 C C . VAL A 1 106 ? 0.293 -6.717 4.199 1.00 94.56 106 VAL A C 1
ATOM 834 O O . VAL A 1 106 ? 0.002 -5.622 3.715 1.00 94.56 106 VAL A O 1
ATOM 837 N N . ALA A 1 107 ? 1.559 -7.126 4.303 1.00 92.31 107 ALA A N 1
ATOM 838 C CA . ALA A 1 107 ? 2.690 -6.316 3.860 1.00 92.31 107 ALA A CA 1
ATOM 839 C C . ALA A 1 107 ? 2.671 -6.057 2.343 1.00 92.31 107 ALA A C 1
ATOM 841 O O . ALA A 1 107 ? 2.864 -4.914 1.917 1.00 92.31 107 ALA A O 1
ATOM 842 N N . ASP A 1 108 ? 2.405 -7.089 1.539 1.00 92.06 108 ASP A N 1
ATOM 843 C CA . ASP A 1 108 ? 2.362 -7.002 0.078 1.00 92.06 108 ASP A CA 1
ATOM 844 C C . ASP A 1 108 ? 1.206 -6.096 -0.391 1.00 92.06 108 ASP A C 1
ATOM 846 O O . ASP A 1 108 ? 1.399 -5.237 -1.256 1.00 92.06 108 ASP A O 1
ATOM 850 N N . LEU A 1 109 ? 0.029 -6.196 0.237 1.00 93.06 109 LEU A N 1
ATOM 851 C CA . LEU A 1 109 ? -1.130 -5.347 -0.061 1.00 93.06 109 LEU A CA 1
ATOM 852 C C . LEU A 1 109 ? -0.881 -3.880 0.282 1.00 93.06 109 LEU A C 1
ATOM 854 O O . LEU A 1 109 ? -1.236 -2.990 -0.493 1.00 93.06 109 LEU A O 1
ATOM 858 N N . LEU A 1 110 ? -0.254 -3.604 1.426 1.00 90.19 110 LEU A N 1
ATOM 859 C CA . LEU A 1 110 ? 0.087 -2.240 1.823 1.00 90.19 110 LEU A CA 1
ATOM 860 C C . LEU A 1 110 ? 1.156 -1.625 0.913 1.00 90.19 110 LEU A C 1
ATOM 862 O O . LEU A 1 110 ? 1.096 -0.427 0.641 1.00 90.19 110 LEU A O 1
ATOM 866 N N . LEU A 1 111 ? 2.111 -2.428 0.432 1.00 87.69 111 LEU A N 1
ATOM 867 C CA . LEU A 1 111 ? 3.127 -1.991 -0.525 1.00 87.69 111 LEU A CA 1
ATOM 868 C C . LEU A 1 111 ? 2.524 -1.698 -1.907 1.00 87.69 111 LEU A C 1
ATOM 870 O O . LEU A 1 111 ? 2.934 -0.741 -2.563 1.00 87.69 111 LEU A O 1
ATOM 874 N N . ALA A 1 112 ? 1.552 -2.504 -2.339 1.00 85.69 112 ALA A N 1
ATOM 875 C CA . ALA A 1 112 ? 0.825 -2.308 -3.591 1.00 85.69 112 ALA A CA 1
ATOM 876 C C . ALA A 1 112 ? -0.201 -1.160 -3.522 1.00 85.69 112 ALA A C 1
ATOM 878 O O . ALA A 1 112 ? -0.619 -0.636 -4.555 1.00 85.69 112 ALA A O 1
ATOM 879 N N . SER A 1 113 ? -0.608 -0.756 -2.316 1.00 84.50 113 SER A N 1
ATOM 880 C CA . SER A 1 113 ? -1.587 0.308 -2.104 1.00 84.50 113 SER A CA 1
ATOM 881 C C . SER A 1 113 ? -0.938 1.698 -2.184 1.00 84.50 113 SER A C 1
ATOM 883 O O . SER A 1 113 ? 0.091 1.936 -1.546 1.00 84.50 113 SER A O 1
ATOM 885 N N . PRO A 1 114 ? -1.543 2.677 -2.885 1.00 76.31 114 PRO A N 1
ATOM 886 C CA . PRO A 1 114 ? -1.005 4.033 -3.019 1.00 76.31 114 PRO A CA 1
ATOM 887 C C . PRO A 1 114 ? -1.223 4.875 -1.745 1.00 76.31 114 PRO A C 1
ATOM 889 O O . PRO A 1 114 ? -1.853 5.928 -1.758 1.00 76.31 114 PRO A O 1
ATOM 892 N N . LEU A 1 115 ? -0.675 4.429 -0.611 1.00 78.69 115 LEU A N 1
ATOM 893 C CA . LEU A 1 115 ? -0.824 5.082 0.694 1.00 78.69 115 LEU A CA 1
ATOM 894 C C . LEU A 1 115 ? 0.133 6.267 0.892 1.00 78.69 115 LEU A C 1
ATOM 896 O O . LEU A 1 115 ? 0.090 6.927 1.931 1.00 78.69 115 LEU A O 1
ATOM 900 N N . GLY A 1 116 ? 1.034 6.541 -0.055 1.00 75.31 116 GLY A N 1
ATOM 901 C CA . GLY A 1 116 ? 2.037 7.605 0.081 1.00 75.31 116 GLY A CA 1
ATOM 902 C C . GLY A 1 116 ? 2.996 7.395 1.263 1.00 75.31 116 GLY A C 1
ATOM 903 O O . GLY A 1 116 ? 3.496 8.363 1.839 1.00 75.31 116 GLY A O 1
ATOM 904 N N . LEU A 1 117 ? 3.210 6.138 1.658 1.00 78.50 117 LEU A N 1
ATOM 905 C CA . LEU A 1 117 ? 4.143 5.730 2.704 1.00 78.50 117 LEU A CA 1
ATOM 906 C C . LEU A 1 117 ? 5.482 5.332 2.081 1.00 78.50 117 LEU A C 1
ATOM 908 O O . LEU A 1 117 ? 5.528 4.739 1.007 1.00 78.50 117 LEU A O 1
ATOM 912 N N . GLN A 1 118 ? 6.580 5.656 2.759 1.00 81.12 118 GLN A N 1
ATOM 913 C CA . GLN A 1 118 ? 7.899 5.146 2.390 1.00 81.12 118 GLN A CA 1
ATOM 914 C C . GLN A 1 118 ? 8.089 3.743 2.966 1.00 81.12 118 GLN A C 1
ATOM 916 O O . GLN A 1 118 ? 7.435 3.365 3.938 1.00 81.12 118 GLN A O 1
ATOM 921 N N . ARG A 1 119 ? 9.056 2.993 2.430 1.00 79.94 119 ARG A N 1
ATOM 922 C CA . ARG A 1 119 ? 9.362 1.630 2.893 1.00 79.94 119 ARG A CA 1
ATOM 923 C C . ARG A 1 119 ? 9.594 1.547 4.407 1.00 79.94 119 ARG A C 1
ATOM 925 O O . ARG A 1 119 ? 9.107 0.624 5.049 1.00 79.94 119 ARG A O 1
ATOM 932 N N . TRP A 1 120 ? 10.288 2.526 4.985 1.00 82.69 120 TRP A N 1
ATOM 933 C CA . TRP A 1 120 ? 10.507 2.591 6.433 1.00 82.69 120 TRP A CA 1
ATOM 934 C C . TRP A 1 120 ? 9.228 2.855 7.236 1.00 82.69 120 TRP A C 1
ATOM 936 O O . TRP A 1 120 ? 9.073 2.286 8.312 1.00 82.69 120 TRP A O 1
ATOM 946 N N . ASP A 1 121 ? 8.291 3.654 6.717 1.00 85.44 121 ASP A N 1
ATOM 947 C CA . ASP A 1 121 ? 7.003 3.858 7.393 1.00 85.44 121 ASP A CA 1
ATOM 948 C C . ASP A 1 121 ? 6.169 2.594 7.376 1.00 85.44 121 ASP A C 1
ATOM 950 O O . ASP A 1 121 ? 5.475 2.318 8.343 1.00 85.44 121 ASP A O 1
ATOM 954 N N . LEU A 1 122 ? 6.228 1.842 6.275 1.00 88.69 122 LEU A N 1
ATOM 955 C CA . LEU A 1 122 ? 5.508 0.588 6.149 1.00 88.69 122 LEU A CA 1
ATOM 956 C C . LEU A 1 122 ? 5.993 -0.420 7.194 1.00 88.69 122 LEU A C 1
ATOM 958 O O . LEU A 1 122 ? 5.178 -1.026 7.881 1.00 88.69 122 LEU A O 1
ATOM 962 N N . LEU A 1 123 ? 7.311 -0.551 7.364 1.00 89.94 123 LEU A N 1
ATOM 963 C CA . LEU A 1 123 ? 7.893 -1.402 8.404 1.00 89.94 123 LEU A CA 1
ATOM 964 C C . LEU A 1 123 ? 7.460 -0.957 9.804 1.00 89.94 123 LEU A C 1
ATOM 966 O O . LEU A 1 123 ? 7.103 -1.789 10.633 1.00 89.94 123 LEU A O 1
ATOM 970 N N . LEU A 1 124 ? 7.456 0.353 10.059 1.00 91.06 124 LEU A N 1
ATOM 971 C CA . LEU A 1 124 ? 7.064 0.895 11.355 1.00 91.06 124 LEU A CA 1
ATOM 972 C C . LEU A 1 124 ? 5.555 0.752 11.613 1.00 91.06 124 LEU A C 1
ATOM 974 O O . LEU A 1 124 ? 5.149 0.497 12.742 1.00 91.06 124 LEU A O 1
ATOM 978 N N . LEU A 1 125 ? 4.733 0.871 10.569 1.00 92.25 125 LEU A N 1
ATOM 979 C CA . LEU A 1 125 ? 3.298 0.607 10.607 1.00 92.25 125 LEU A CA 1
ATOM 980 C C . LEU A 1 125 ? 3.022 -0.859 10.939 1.00 92.25 125 LEU A C 1
ATOM 982 O O . LEU A 1 125 ? 2.223 -1.132 11.832 1.00 92.25 125 LEU A O 1
ATOM 986 N N . LEU A 1 126 ? 3.692 -1.782 10.246 1.00 92.31 126 LEU A N 1
ATOM 987 C CA . LEU A 1 126 ? 3.546 -3.213 10.490 1.00 92.31 126 LEU A CA 1
ATOM 988 C C . LEU A 1 126 ? 3.962 -3.560 11.923 1.00 92.31 126 LEU A C 1
ATOM 990 O O . LEU A 1 126 ? 3.189 -4.159 12.659 1.00 92.31 126 LEU A O 1
ATOM 994 N N . ALA A 1 127 ? 5.118 -3.071 12.371 1.00 91.19 127 ALA A N 1
ATOM 995 C CA . ALA A 1 127 ? 5.586 -3.295 13.736 1.00 91.19 127 ALA A CA 1
ATOM 996 C C . ALA A 1 127 ? 4.634 -2.734 14.812 1.00 91.19 127 ALA A C 1
ATOM 998 O O . ALA A 1 127 ? 4.536 -3.298 15.899 1.00 91.19 127 ALA A O 1
ATOM 999 N N . ALA A 1 128 ? 3.951 -1.618 14.535 1.00 90.31 128 ALA A N 1
ATOM 1000 C CA . ALA A 1 128 ? 3.083 -0.959 15.508 1.00 90.31 128 ALA A CA 1
ATOM 1001 C C . ALA A 1 128 ? 1.656 -1.527 15.550 1.00 90.31 128 ALA A C 1
ATOM 1003 O O . ALA A 1 128 ? 1.071 -1.587 16.628 1.00 90.31 128 ALA A O 1
ATOM 1004 N N . ALA A 1 129 ? 1.084 -1.897 14.401 1.00 89.38 129 ALA A N 1
ATOM 1005 C CA . ALA A 1 129 ? -0.341 -2.222 14.278 1.00 89.38 129 ALA A CA 1
ATOM 1006 C C . ALA A 1 129 ? -0.618 -3.678 13.871 1.00 89.38 129 ALA A C 1
ATOM 1008 O O . ALA A 1 129 ? -1.738 -4.159 14.047 1.00 89.38 129 ALA A O 1
ATOM 1009 N N . ALA A 1 130 ? 0.363 -4.388 13.310 1.00 89.50 130 ALA A N 1
ATOM 1010 C CA . ALA A 1 130 ? 0.184 -5.734 12.777 1.00 89.50 130 ALA A CA 1
ATOM 1011 C C . ALA A 1 130 ? 0.438 -6.767 13.884 1.00 89.50 130 ALA A C 1
ATOM 1013 O O . ALA A 1 130 ? 1.556 -7.216 14.121 1.00 89.50 130 ALA A O 1
ATOM 1014 N N . HIS A 1 131 ? -0.617 -7.089 14.632 1.00 92.75 131 HIS A N 1
ATOM 1015 C CA . HIS A 1 131 ? -0.561 -8.093 15.691 1.00 92.75 131 HIS A CA 1
ATOM 1016 C C . HIS A 1 131 ? -0.817 -9.485 15.117 1.00 92.75 131 HIS A C 1
ATOM 1018 O O . HIS A 1 131 ? -1.945 -9.816 14.749 1.00 92.75 131 HIS A O 1
ATOM 1024 N N . GLU A 1 132 ? 0.244 -10.284 15.054 1.00 93.50 132 GLU A N 1
ATOM 1025 C CA . GLU A 1 132 ? 0.175 -11.682 14.643 1.00 93.50 132 GLU A CA 1
ATOM 1026 C C . GLU A 1 132 ? -0.303 -12.589 15.782 1.00 93.50 132 GLU A C 1
ATOM 1028 O O . GLU A 1 132 ? 0.046 -12.412 16.954 1.00 93.50 132 GLU A O 1
ATOM 1033 N N . ASP A 1 133 ? -1.085 -13.602 15.425 1.00 92.44 133 ASP A N 1
ATOM 1034 C CA . ASP A 1 133 ? -1.365 -14.733 16.296 1.00 92.44 133 ASP A CA 1
ATOM 1035 C C . ASP A 1 133 ? -0.217 -15.764 16.285 1.00 92.44 133 ASP A C 1
ATOM 1037 O O . ASP A 1 133 ? 0.811 -15.613 15.627 1.00 92.44 133 ASP A O 1
ATOM 1041 N N . ARG A 1 134 ? -0.385 -16.869 17.023 1.00 92.94 134 ARG A N 1
ATOM 1042 C CA . ARG A 1 134 ? 0.631 -17.938 17.105 1.00 92.94 134 ARG A CA 1
ATOM 1043 C C . ARG A 1 134 ? 0.877 -18.667 15.778 1.00 92.94 134 ARG A C 1
ATOM 1045 O O . ARG A 1 134 ? 1.776 -19.500 15.715 1.00 92.94 134 ARG A O 1
ATOM 1052 N N . GLN A 1 135 ? 0.044 -18.427 14.774 1.00 92.94 135 GLN A N 1
ATOM 1053 C CA . GLN A 1 135 ? 0.073 -19.076 13.471 1.00 92.94 135 GLN A CA 1
ATOM 1054 C C . GLN A 1 135 ? 0.604 -18.120 12.385 1.00 92.94 135 GLN A C 1
ATOM 1056 O O . GLN A 1 135 ? 0.747 -18.544 11.242 1.00 92.94 135 GLN A O 1
ATOM 1061 N N . GLY A 1 136 ? 0.938 -16.870 12.738 1.00 93.50 136 GLY A N 1
ATOM 1062 C CA . GLY A 1 136 ? 1.451 -15.854 11.813 1.00 93.50 136 GLY A CA 1
ATOM 1063 C C . GLY A 1 136 ? 0.360 -15.111 11.035 1.00 93.50 136 GLY A C 1
ATOM 1064 O O . GLY A 1 136 ? 0.649 -14.487 10.008 1.00 93.50 136 GLY A O 1
ATOM 1065 N N . TYR A 1 137 ? -0.896 -15.188 11.489 1.00 95.69 137 TYR A N 1
ATOM 1066 C CA . TYR A 1 137 ? -2.020 -14.485 10.878 1.00 95.69 137 TYR A CA 1
ATOM 1067 C C . TYR A 1 137 ? -2.371 -13.211 11.631 1.00 95.69 137 TYR A C 1
ATOM 1069 O O . TYR A 1 137 ? -2.281 -13.124 12.855 1.00 95.69 137 TYR A O 1
ATOM 1077 N N . ILE A 1 138 ? -2.849 -12.233 10.875 1.00 95.94 138 ILE A N 1
ATOM 1078 C CA . ILE A 1 138 ? -3.263 -10.923 11.351 1.00 95.94 138 ILE A CA 1
ATOM 1079 C C . ILE A 1 138 ? -4.751 -10.788 11.100 1.00 95.94 138 ILE A C 1
ATOM 1081 O O . ILE A 1 138 ? -5.209 -10.859 9.958 1.00 95.94 138 ILE A O 1
ATOM 1085 N N . ARG A 1 139 ? -5.516 -10.545 12.165 1.00 95.62 139 ARG A N 1
ATOM 1086 C CA . ARG A 1 139 ? -6.923 -10.159 12.030 1.00 95.62 139 ARG A CA 1
ATOM 1087 C C . ARG A 1 139 ? -6.983 -8.746 11.478 1.00 95.62 139 ARG A C 1
ATOM 1089 O O . ARG A 1 139 ? -6.768 -7.773 12.203 1.00 95.62 139 ARG A O 1
ATOM 1096 N N . TYR A 1 140 ? -7.257 -8.627 10.185 1.00 94.50 140 TYR A N 1
ATOM 1097 C CA . TYR A 1 140 ? -7.140 -7.344 9.501 1.00 94.50 140 TYR A CA 1
ATOM 1098 C C . TYR A 1 140 ? -8.183 -6.326 9.984 1.00 94.50 140 TYR A C 1
ATOM 1100 O O . TYR A 1 140 ? -7.941 -5.132 9.872 1.00 94.50 140 TYR A O 1
ATOM 1108 N N . GLN A 1 141 ? -9.300 -6.754 10.584 1.00 93.38 141 GLN A N 1
ATOM 1109 C CA . GLN A 1 141 ? -10.263 -5.839 11.214 1.00 93.38 141 GLN A CA 1
ATOM 1110 C C . GLN A 1 141 ? -9.622 -5.011 12.338 1.00 93.38 141 GLN A C 1
ATOM 1112 O O . GLN A 1 141 ? -9.788 -3.792 12.369 1.00 93.38 141 GLN A O 1
ATOM 1117 N N . ASP A 1 142 ? -8.835 -5.648 13.211 1.00 92.81 142 ASP A N 1
ATOM 1118 C CA . ASP A 1 142 ? -8.119 -4.965 14.298 1.00 92.81 142 ASP A CA 1
ATOM 1119 C C . ASP A 1 142 ? -7.059 -4.012 13.724 1.00 92.81 142 ASP A C 1
ATOM 1121 O O . ASP A 1 142 ? -6.896 -2.881 14.188 1.00 92.81 142 ASP A O 1
ATOM 1125 N N . PHE A 1 143 ? -6.370 -4.456 12.669 1.00 94.88 143 PHE A N 1
ATOM 1126 C CA . PHE A 1 143 ? -5.365 -3.662 11.967 1.00 94.88 143 PHE A CA 1
ATOM 1127 C C . PHE A 1 143 ? -5.971 -2.408 11.319 1.00 94.88 143 PHE A C 1
ATOM 1129 O O . PHE A 1 143 ? -5.429 -1.316 11.474 1.00 94.88 143 PHE A O 1
ATOM 1136 N N . VAL A 1 144 ? -7.115 -2.533 10.638 1.00 94.25 144 VAL A N 1
ATOM 1137 C CA . VAL A 1 144 ? -7.820 -1.428 9.961 1.00 94.25 144 VAL A CA 1
ATOM 1138 C C . VAL A 1 144 ? -8.230 -0.327 10.940 1.00 94.25 144 VAL A C 1
ATOM 1140 O O . VAL A 1 144 ? -8.182 0.846 10.578 1.00 94.25 144 VAL A O 1
ATOM 1143 N N . GLN A 1 145 ? -8.584 -0.674 12.181 1.00 93.00 145 GLN A N 1
ATOM 1144 C CA . GLN A 1 145 ? -8.929 0.315 13.209 1.00 93.00 145 GLN A CA 1
ATOM 1145 C C . GLN A 1 145 ? -7.703 1.099 13.708 1.00 93.00 145 GLN A C 1
ATOM 1147 O O . GLN A 1 145 ? -7.805 2.283 14.023 1.00 93.00 145 GLN A O 1
ATOM 1152 N N . GLN A 1 146 ? -6.533 0.459 13.779 1.00 92.94 146 GLN A N 1
ATOM 1153 C CA . GLN A 1 146 ? -5.319 1.058 14.351 1.00 92.94 146 GLN A CA 1
ATOM 1154 C C . GLN A 1 146 ? -4.449 1.778 13.313 1.00 92.94 146 GLN A C 1
ATOM 1156 O O . GLN A 1 146 ? -3.885 2.846 13.583 1.00 92.94 146 GLN A O 1
ATOM 1161 N N . ALA A 1 147 ? -4.339 1.208 12.113 1.00 92.38 147 ALA A N 1
ATOM 1162 C CA . ALA A 1 147 ? -3.421 1.650 11.071 1.00 92.38 147 ALA A CA 1
ATOM 1163 C C . ALA A 1 147 ? -3.576 3.134 10.684 1.00 92.38 147 ALA A C 1
ATOM 1165 O O . ALA A 1 147 ? -2.553 3.813 10.564 1.00 92.38 147 ALA A O 1
ATOM 1166 N N . PRO A 1 148 ? -4.788 3.706 10.546 1.00 91.38 148 PRO A N 1
ATOM 1167 C CA . PRO A 1 148 ? -4.945 5.108 10.163 1.00 91.38 148 PRO A CA 1
ATOM 1168 C C . PRO A 1 148 ? -4.323 6.100 11.149 1.00 91.38 148 PRO A C 1
ATOM 1170 O O . PRO A 1 148 ? -3.709 7.082 10.723 1.00 91.38 148 PRO A O 1
ATOM 1173 N N . GLY A 1 149 ? -4.423 5.841 12.457 1.00 91.25 149 GLY A N 1
ATOM 1174 C CA . GLY A 1 149 ? -3.806 6.682 13.489 1.00 91.25 149 GLY A CA 1
ATOM 1175 C C . GLY A 1 149 ? -2.276 6.655 13.417 1.00 91.25 149 GLY A C 1
ATOM 1176 O O . GLY A 1 149 ? -1.620 7.702 13.466 1.00 91.25 149 GLY A O 1
ATOM 1177 N N . VAL A 1 150 ? -1.705 5.467 13.202 1.00 91.88 150 VAL A N 1
ATOM 1178 C CA . VAL A 1 150 ? -0.259 5.290 13.008 1.00 91.88 150 VAL A CA 1
ATOM 1179 C C . VAL A 1 150 ? 0.196 5.999 11.731 1.00 91.88 150 VAL A C 1
ATOM 1181 O O . VAL A 1 150 ? 1.129 6.798 11.770 1.00 91.88 150 VAL A O 1
ATOM 1184 N N . ILE A 1 151 ? -0.508 5.805 10.614 1.00 89.75 151 ILE A N 1
ATOM 1185 C CA . ILE A 1 151 ? -0.200 6.437 9.323 1.00 89.75 151 ILE A CA 1
ATOM 1186 C C . ILE A 1 151 ? -0.199 7.967 9.426 1.00 89.75 151 ILE A C 1
ATOM 1188 O O . ILE A 1 151 ? 0.717 8.613 8.909 1.00 89.75 151 ILE A O 1
ATOM 1192 N N . ARG A 1 152 ? -1.182 8.567 10.114 1.00 89.31 152 ARG A N 1
ATOM 1193 C CA . ARG A 1 152 ? -1.214 10.022 10.358 1.00 89.31 152 ARG A CA 1
ATOM 1194 C C . ARG A 1 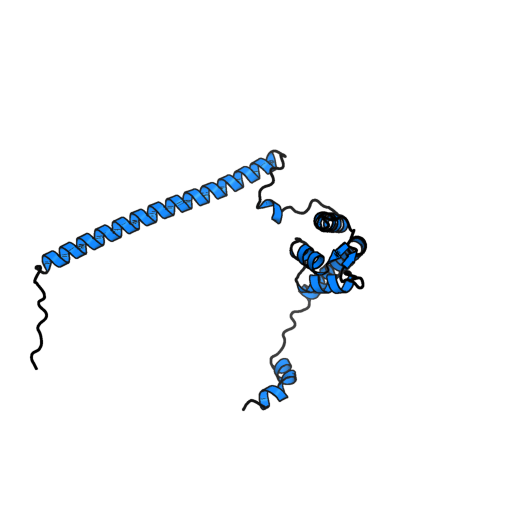152 ? 0.013 10.479 11.145 1.00 89.31 152 ARG A C 1
ATOM 1196 O O . ARG A 1 152 ? 0.711 11.386 10.695 1.00 89.31 152 ARG A O 1
ATOM 1203 N N . THR A 1 153 ? 0.336 9.780 12.231 1.00 89.88 153 THR A N 1
ATOM 1204 C CA . THR A 1 153 ? 1.507 10.073 13.072 1.00 89.88 153 THR A CA 1
ATOM 1205 C C . THR A 1 153 ? 2.814 10.016 12.272 1.00 89.88 153 THR A C 1
ATOM 1207 O O . THR A 1 153 ? 3.662 10.901 12.389 1.00 89.88 153 THR A O 1
ATOM 1210 N N . LEU A 1 154 ? 2.989 9.001 11.419 1.00 87.00 154 LEU A N 1
ATOM 1211 C CA . LEU A 1 154 ? 4.186 8.849 10.582 1.00 87.00 154 LEU A CA 1
ATOM 1212 C C . LEU A 1 154 ? 4.307 9.968 9.540 1.00 87.00 154 LEU A C 1
ATOM 1214 O O . LEU A 1 154 ? 5.385 10.540 9.356 1.00 87.00 154 LEU A O 1
ATOM 1218 N N . ARG A 1 155 ? 3.190 10.341 8.904 1.00 83.81 155 ARG A N 1
ATOM 1219 C CA . ARG A 1 155 ? 3.140 11.461 7.952 1.00 83.81 155 ARG A CA 1
ATOM 1220 C C . ARG A 1 155 ? 3.482 12.795 8.619 1.00 83.81 155 ARG A C 1
ATOM 1222 O O . ARG A 1 155 ? 4.229 13.584 8.043 1.00 83.81 155 ARG A O 1
ATOM 1229 N N . GLU A 1 156 ? 2.963 13.050 9.817 1.00 84.62 156 GLU A N 1
ATOM 1230 C CA . GLU A 1 156 ? 3.254 14.265 10.589 1.00 84.62 156 GLU A CA 1
ATOM 1231 C C . GLU A 1 156 ? 4.727 14.346 10.994 1.00 84.62 156 GLU A C 1
ATOM 1233 O O . GLU A 1 156 ? 5.375 15.361 10.732 1.00 84.62 156 GLU A O 1
ATOM 1238 N N . ARG A 1 157 ? 5.291 13.255 11.531 1.00 82.88 157 ARG A N 1
ATOM 1239 C CA . ARG A 1 157 ? 6.723 13.174 11.863 1.00 82.88 157 ARG A CA 1
ATOM 1240 C C . ARG A 1 157 ? 7.596 13.504 10.658 1.00 82.88 157 ARG A C 1
ATOM 1242 O O . ARG A 1 157 ? 8.532 14.288 10.784 1.00 82.88 157 ARG A O 1
ATOM 1249 N N . ARG A 1 158 ? 7.261 12.981 9.474 1.00 76.44 158 ARG A N 1
ATOM 1250 C CA . ARG A 1 158 ? 8.012 13.292 8.252 1.00 76.44 158 ARG A CA 1
ATOM 1251 C C . ARG A 1 158 ? 7.930 14.763 7.868 1.00 76.44 158 ARG A C 1
ATOM 1253 O O . ARG A 1 158 ? 8.952 15.313 7.478 1.00 76.44 158 ARG A O 1
ATOM 1260 N N . LYS A 1 159 ? 6.758 15.401 7.957 1.00 77.12 159 LYS A N 1
ATOM 1261 C CA . LYS A 1 159 ? 6.629 16.835 7.638 1.00 77.12 159 LYS A CA 1
ATOM 1262 C C . LYS A 1 159 ? 7.576 17.680 8.493 1.00 77.12 159 LYS A C 1
ATOM 1264 O O . LYS A 1 159 ? 8.213 18.584 7.967 1.00 77.12 159 LYS A O 1
ATOM 1269 N N . VAL A 1 160 ? 7.712 17.335 9.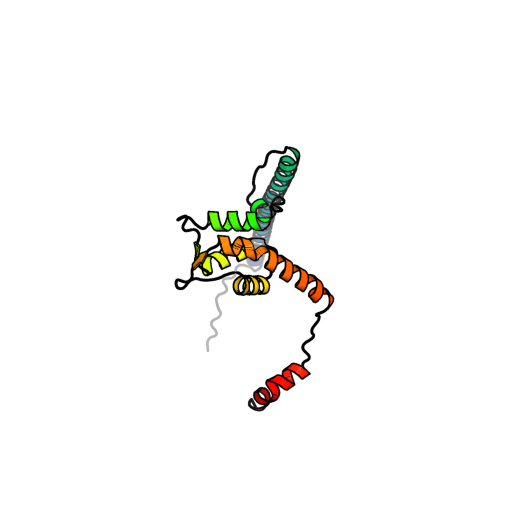774 1.00 75.31 160 VAL A N 1
ATOM 1270 C CA . VAL A 1 160 ? 8.640 17.999 10.701 1.00 75.31 160 VAL A CA 1
ATOM 1271 C C . VAL A 1 160 ? 10.095 17.665 10.355 1.00 75.31 160 VAL A C 1
ATOM 1273 O O . VAL A 1 160 ? 10.900 18.566 10.142 1.00 75.31 160 VAL A O 1
ATOM 1276 N N . SER A 1 161 ? 10.443 16.384 10.207 1.00 63.56 161 SER A N 1
ATOM 1277 C CA . SER A 1 161 ? 11.822 15.966 9.916 1.00 63.56 161 SER A CA 1
ATOM 1278 C C . SER A 1 161 ? 12.335 16.431 8.551 1.00 63.56 161 SER A C 1
ATOM 1280 O O . SER A 1 161 ? 13.514 16.745 8.436 1.00 63.56 161 SER A O 1
ATOM 1282 N N . ALA A 1 162 ? 11.476 16.535 7.533 1.00 60.97 162 ALA A N 1
ATOM 1283 C CA . ALA A 1 162 ? 11.845 17.059 6.217 1.00 60.97 162 ALA A CA 1
ATOM 1284 C C . ALA A 1 162 ? 12.279 18.533 6.272 1.00 60.97 162 ALA A C 1
ATOM 1286 O O . ALA A 1 162 ? 13.062 18.964 5.433 1.00 60.97 162 ALA A O 1
ATOM 1287 N N . SER A 1 163 ? 11.810 19.292 7.270 1.00 57.03 163 SER A N 1
ATOM 1288 C CA . SER A 1 163 ? 12.253 20.672 7.499 1.00 57.03 163 SER A CA 1
ATOM 1289 C C . SER A 1 163 ? 13.514 20.799 8.363 1.00 57.03 163 SER A C 1
ATOM 1291 O O . SER A 1 163 ? 14.083 21.884 8.425 1.00 57.03 163 SER A O 1
ATOM 1293 N N . THR A 1 164 ? 13.958 19.728 9.034 1.00 56.09 164 THR A N 1
ATOM 1294 C CA . THR A 1 164 ? 14.977 19.823 10.102 1.00 56.09 164 THR A CA 1
ATOM 1295 C C . THR A 1 164 ? 16.177 18.886 9.922 1.00 56.09 164 THR A C 1
ATOM 1297 O O . THR A 1 164 ? 17.255 19.197 10.417 1.00 56.09 164 THR A O 1
ATOM 1300 N N . ASN A 1 165 ? 16.060 17.777 9.185 1.00 52.81 165 ASN A N 1
ATOM 1301 C CA . ASN A 1 165 ? 17.081 16.724 9.183 1.00 52.81 165 ASN A CA 1
ATOM 1302 C C . ASN A 1 165 ? 17.829 16.605 7.853 1.00 52.81 165 ASN A C 1
ATOM 1304 O O . ASN A 1 165 ? 17.729 15.595 7.159 1.00 52.81 165 ASN A O 1
ATOM 1308 N N . GLN A 1 166 ? 18.671 17.592 7.555 1.00 54.28 166 GLN A N 1
ATOM 1309 C CA . GLN A 1 166 ? 19.895 17.307 6.811 1.00 54.28 166 GLN A CA 1
ATOM 1310 C C . GLN A 1 166 ? 20.953 16.863 7.831 1.00 54.28 166 GLN A C 1
ATOM 1312 O O . GLN A 1 166 ? 21.801 17.649 8.244 1.00 54.28 166 GLN A O 1
ATOM 1317 N N . CYS A 1 167 ? 20.868 15.619 8.320 1.00 55.31 167 CYS A N 1
ATOM 1318 C CA . CYS A 1 167 ? 21.961 15.057 9.109 1.00 55.31 167 CYS A CA 1
ATOM 1319 C C . CYS A 1 167 ? 23.100 14.699 8.146 1.00 55.31 167 CYS A C 1
ATOM 1321 O O . CYS A 1 167 ? 23.081 13.676 7.466 1.00 55.31 167 CYS A O 1
ATOM 1323 N N . HIS A 1 168 ? 24.081 15.590 8.036 1.00 56.00 168 HIS A N 1
ATOM 1324 C CA . HIS A 1 168 ? 25.326 15.259 7.364 1.00 56.00 168 HIS A CA 1
ATOM 1325 C C . HIS A 1 168 ? 26.109 14.339 8.300 1.00 56.00 168 HIS A C 1
ATOM 1327 O O . HIS A 1 168 ? 26.574 14.773 9.353 1.00 56.00 168 HIS A O 1
ATOM 1333 N N . VAL A 1 169 ? 26.235 13.062 7.945 1.00 73.44 169 VAL A N 1
ATOM 1334 C CA . VAL A 1 169 ? 27.222 12.196 8.596 1.00 73.44 169 VAL A CA 1
ATOM 1335 C C . VAL A 1 169 ? 28.589 12.724 8.166 1.00 73.44 169 VAL A C 1
ATOM 1337 O O . VAL A 1 169 ? 28.859 12.814 6.970 1.00 73.44 169 VAL A O 1
ATOM 1340 N N . THR A 1 170 ? 29.400 13.205 9.106 1.00 77.94 170 THR A N 1
ATOM 1341 C CA . THR A 1 170 ? 30.747 13.707 8.806 1.00 77.94 170 THR A CA 1
ATOM 1342 C C . THR A 1 170 ? 31.715 12.536 8.669 1.00 77.94 170 THR A C 1
ATOM 1344 O O . THR A 1 170 ? 31.574 11.534 9.371 1.00 77.94 170 THR A O 1
ATOM 1347 N N . ASP A 1 171 ? 32.723 12.668 7.805 1.00 76.62 171 ASP A N 1
ATOM 1348 C CA . ASP A 1 171 ? 33.785 11.657 7.671 1.00 76.62 171 ASP A CA 1
ATOM 1349 C C . ASP A 1 171 ? 34.475 11.379 9.013 1.00 76.62 171 ASP A C 1
ATOM 1351 O O . ASP A 1 171 ? 34.832 10.243 9.304 1.00 76.62 171 ASP A O 1
ATOM 1355 N N . GLU A 1 172 ? 34.580 12.391 9.877 1.00 80.12 172 GLU A N 1
ATOM 1356 C CA . GLU A 1 172 ? 35.098 12.246 11.238 1.00 80.12 172 GLU A CA 1
ATOM 1357 C C . GLU A 1 172 ? 34.246 11.296 12.098 1.00 80.12 172 GLU A C 1
ATOM 1359 O O . GLU A 1 172 ? 34.794 10.467 12.822 1.00 80.12 172 GLU A O 1
ATOM 1364 N N . ALA A 1 173 ? 32.913 11.356 11.993 1.00 81.00 173 ALA A N 1
ATOM 1365 C CA . ALA A 1 173 ? 32.028 10.450 12.726 1.00 81.00 173 ALA A CA 1
ATOM 1366 C C . ALA A 1 173 ? 32.177 9.000 12.240 1.00 81.00 173 ALA A C 1
ATOM 1368 O O . ALA A 1 173 ? 32.195 8.078 13.052 1.00 81.00 173 ALA A O 1
ATOM 1369 N N . VAL A 1 174 ? 32.340 8.798 10.928 1.00 77.69 174 VAL A N 1
ATOM 1370 C CA . VAL A 1 174 ? 32.604 7.469 10.353 1.00 77.69 174 VAL A CA 1
ATOM 1371 C C . VAL A 1 174 ? 33.960 6.949 10.832 1.00 77.69 174 VAL A C 1
ATOM 1373 O O . VAL A 1 174 ? 34.052 5.827 11.320 1.00 77.69 174 VAL A O 1
ATOM 1376 N N . GLN A 1 175 ? 35.002 7.777 10.774 1.00 77.12 175 GLN A N 1
ATOM 1377 C CA . GLN A 1 175 ? 36.340 7.403 11.226 1.00 77.12 175 GLN A CA 1
ATOM 1378 C C . GLN A 1 175 ? 36.396 7.093 12.721 1.00 77.12 175 GLN A C 1
ATOM 1380 O O . GLN A 1 175 ? 37.141 6.208 13.106 1.00 77.12 175 GLN A O 1
ATOM 1385 N N . LEU A 1 176 ? 35.634 7.781 13.573 1.00 78.94 176 LEU A N 1
ATOM 1386 C CA . LEU A 1 176 ? 35.585 7.480 15.008 1.00 78.94 176 LEU A CA 1
ATOM 1387 C C . LEU A 1 176 ? 34.871 6.160 15.309 1.00 78.94 176 LEU A C 1
ATOM 1389 O O . LEU A 1 176 ? 35.287 5.445 16.215 1.00 78.94 176 LEU A O 1
ATOM 1393 N N . CYS A 1 177 ? 33.813 5.830 14.564 1.00 74.38 177 CYS A N 1
ATOM 1394 C CA . CYS A 1 177 ? 33.072 4.584 14.762 1.00 74.38 177 CYS A CA 1
ATOM 1395 C C . CYS A 1 177 ? 33.798 3.350 14.209 1.00 74.38 177 CYS A C 1
ATOM 1397 O O . CYS A 1 177 ? 33.587 2.262 14.731 1.00 74.38 177 CYS A O 1
ATOM 1399 N N . TYR A 1 178 ? 34.631 3.519 13.179 1.00 75.19 178 TYR A N 1
ATOM 1400 C CA . TYR A 1 178 ? 35.314 2.421 12.482 1.00 75.19 178 TYR A CA 1
ATOM 1401 C C . TYR A 1 178 ? 36.847 2.529 12.532 1.00 75.19 178 TYR A C 1
ATOM 1403 O O . TYR A 1 178 ? 37.529 1.904 11.723 1.00 75.19 178 TYR A O 1
ATOM 1411 N N . ARG A 1 179 ? 37.406 3.326 13.458 1.00 63.66 179 ARG A N 1
ATOM 1412 C CA . ARG A 1 179 ? 38.861 3.548 13.573 1.00 63.66 179 ARG A CA 1
ATOM 1413 C C . ARG A 1 179 ? 39.619 2.232 13.705 1.00 63.66 179 ARG A C 1
ATOM 1415 O O . ARG A 1 179 ? 40.565 1.995 12.964 1.00 63.66 179 ARG A O 1
ATOM 1422 N N . ASP A 1 180 ? 39.143 1.387 14.610 1.00 68.19 180 ASP A N 1
ATOM 1423 C CA . ASP A 1 180 ? 39.818 0.148 14.984 1.00 68.19 180 ASP A CA 1
ATOM 1424 C C . ASP A 1 180 ? 39.762 -0.899 13.851 1.00 68.19 180 ASP A C 1
ATOM 1426 O O . ASP A 1 180 ? 40.671 -1.708 13.718 1.00 68.19 180 ASP A O 1
ATOM 1430 N N . GLU A 1 181 ? 38.754 -0.849 12.967 1.00 63.22 181 GLU A N 1
ATOM 1431 C CA . GLU A 1 181 ? 38.650 -1.751 11.803 1.00 63.22 181 GLU A CA 1
ATOM 1432 C C . GLU A 1 181 ? 39.457 -1.264 10.582 1.00 63.22 181 GLU A C 1
ATOM 1434 O O . GLU A 1 181 ? 39.859 -2.065 9.735 1.00 63.22 181 GLU A O 1
ATOM 1439 N N . LEU A 1 182 ? 39.703 0.047 10.474 1.00 57.66 182 LEU A N 1
ATOM 1440 C CA . LEU A 1 182 ? 40.507 0.645 9.400 1.00 57.66 182 LEU A CA 1
ATOM 1441 C C . LEU A 1 182 ? 42.018 0.505 9.642 1.00 57.66 182 LEU A C 1
ATOM 1443 O O . LEU A 1 182 ? 42.779 0.468 8.673 1.00 57.66 182 LEU A O 1
ATOM 1447 N N . GLU A 1 183 ? 42.453 0.429 10.903 1.00 59.59 183 GLU A N 1
ATOM 1448 C CA . GLU A 1 183 ? 43.866 0.252 11.273 1.00 59.59 183 GLU A CA 1
ATOM 1449 C C . GLU A 1 183 ? 44.355 -1.198 11.101 1.00 59.59 183 GLU A C 1
ATOM 1451 O O . GLU A 1 183 ? 45.524 -1.400 10.783 1.00 59.59 183 GLU A O 1
ATOM 1456 N N . ASP A 1 184 ? 43.467 -2.195 11.179 1.00 55.78 184 ASP A N 1
ATOM 1457 C CA . ASP A 1 184 ? 43.811 -3.621 11.020 1.00 55.78 184 ASP A CA 1
ATOM 1458 C C . ASP A 1 184 ? 43.961 -4.084 9.549 1.00 55.78 184 ASP A C 1
ATOM 1460 O O . ASP A 1 184 ? 44.217 -5.260 9.282 1.00 55.78 184 ASP A O 1
ATOM 1464 N N . SER A 1 185 ? 43.810 -3.180 8.571 1.00 55.88 185 SER A N 1
ATOM 1465 C CA . SER A 1 185 ? 43.876 -3.496 7.130 1.00 55.88 185 SER A CA 1
ATOM 1466 C C . SER A 1 185 ? 45.148 -3.019 6.403 1.00 55.88 185 SER A C 1
ATOM 1468 O O . SER A 1 185 ? 45.112 -2.879 5.177 1.00 55.88 185 SER A O 1
ATOM 1470 N N . TRP A 1 186 ? 46.272 -2.807 7.103 1.00 50.44 186 TRP A N 1
ATOM 1471 C CA . TRP A 1 186 ? 47.577 -2.512 6.478 1.00 50.44 186 TRP A CA 1
ATOM 1472 C C . TRP A 1 186 ? 48.757 -3.248 7.117 1.00 50.44 186 TRP A C 1
ATOM 1474 O O . TRP A 1 186 ? 48.905 -3.193 8.355 1.00 50.44 186 TRP A O 1
#

Foldseek 3Di:
DDDPPPPPPDPDVVVVVVVVVVVVVVVVVVVVVVVVVVVVVVVVVVVVVVVVVVVVVVCVVVVPDDDDPVVVLVPPPPPDPQLVVLVVQVCVVPPVPPLKDALVVSLVSVVVDPLVDDPVLSVVLCVPQADADPVRIGNSNSSSVPSSVSSVVVVVVCVVCVVPDPPDPDPVNVCVVCVVVVVVPD

Organism: NCBI:txid943120